Protein AF-A0AAC8TIX0-F1 (afdb_monomer_lite)

Radius of gyration: 41.04 Å; chains: 1; bounding box: 103×53×103 Å

Secondary structure (DSSP, 8-state):
-----------------------------------------------PPPPPP----------TT-------HHHHHHHHHHHHHHHHHHHHH-TT-HHHHHHHHHHHHHHHHHHHHHHHSPPP-----PPPPPPPP---PBPPHHHHHHHHHHHTT-SSHHHHHHHHHHHTTT-BB-HHHHHHHHTT-SSHHHHHHHHHHHGGGBS--GGGGGGGGG--SHHHHHHHHHHHH----

Structure 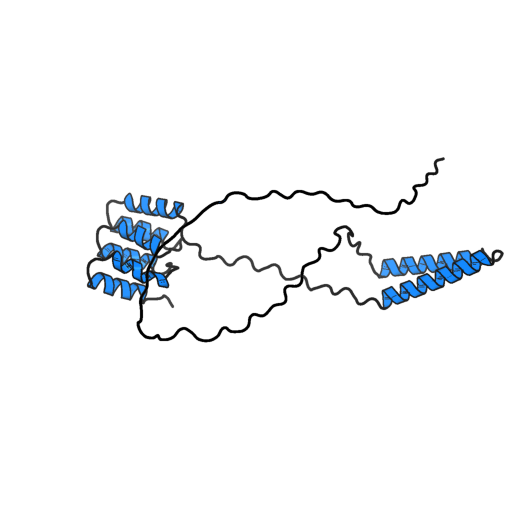(mmCIF, N/CA/C/O backbone):
data_AF-A0AAC8TIX0-F1
#
_entry.id   AF-A0AAC8TIX0-F1
#
loop_
_atom_site.group_PDB
_atom_site.id
_atom_site.type_symbol
_atom_site.label_atom_id
_atom_site.label_alt_id
_atom_site.label_comp_id
_atom_site.label_asym_id
_atom_site.label_entity_id
_atom_site.label_seq_id
_atom_site.pdbx_PDB_ins_code
_atom_site.Cartn_x
_atom_site.Cartn_y
_atom_site.Cartn_z
_atom_site.occupancy
_atom_site.B_iso_or_equiv
_atom_site.auth_seq_id
_atom_site.auth_comp_id
_atom_site.auth_asym_id
_atom_site.auth_atom_id
_atom_site.pdbx_PDB_model_num
ATOM 1 N N . MET A 1 1 ? 40.372 -33.919 -59.721 1.00 43.31 1 MET A N 1
ATOM 2 C CA . MET A 1 1 ? 39.100 -34.562 -60.137 1.00 43.31 1 MET A CA 1
ATOM 3 C C . MET A 1 1 ? 37.931 -33.815 -59.506 1.00 43.31 1 MET A C 1
ATOM 5 O O . MET A 1 1 ? 38.148 -33.214 -58.465 1.00 43.31 1 MET A O 1
ATOM 9 N N . ARG A 1 2 ? 36.726 -33.958 -60.087 1.00 32.78 2 ARG A N 1
ATOM 10 C CA . ARG A 1 2 ? 35.410 -33.444 -59.636 1.00 32.78 2 ARG A CA 1
ATOM 11 C C . ARG A 1 2 ? 35.075 -31.988 -59.994 1.00 32.78 2 ARG A C 1
ATOM 13 O O . ARG A 1 2 ? 35.393 -31.050 -59.277 1.00 32.78 2 ARG A O 1
ATOM 20 N N . ALA A 1 3 ? 34.365 -31.866 -61.117 1.00 41.09 3 ALA A N 1
ATOM 21 C CA . ALA A 1 3 ? 33.383 -30.814 -61.373 1.00 41.09 3 ALA A CA 1
ATOM 22 C C . ALA A 1 3 ? 32.067 -31.093 -60.607 1.00 41.09 3 ALA A C 1
ATOM 24 O O . ALA A 1 3 ? 31.946 -32.169 -60.021 1.00 41.09 3 ALA A O 1
ATOM 25 N N . VAL A 1 4 ? 31.126 -30.135 -60.671 1.00 34.66 4 VAL A N 1
ATOM 26 C CA . VAL A 1 4 ? 29.644 -30.161 -60.479 1.00 34.66 4 VAL A CA 1
ATOM 27 C C . VAL A 1 4 ? 29.278 -28.739 -59.997 1.00 34.66 4 VAL A C 1
ATOM 29 O O . VAL A 1 4 ? 29.729 -28.344 -58.930 1.00 34.66 4 VAL A O 1
ATOM 32 N N . LEU A 1 5 ? 28.710 -27.813 -60.786 1.00 42.03 5 LEU A N 1
ATOM 33 C CA . LEU A 1 5 ? 27.403 -27.769 -61.483 1.00 42.03 5 LEU A CA 1
ATOM 34 C C . LEU A 1 5 ? 26.172 -27.961 -60.580 1.00 42.03 5 LEU A C 1
ATOM 36 O O . LEU A 1 5 ? 25.649 -29.064 -60.495 1.00 42.03 5 LEU A O 1
ATOM 40 N N . ILE A 1 6 ? 25.642 -26.863 -60.028 1.00 33.09 6 ILE A N 1
ATOM 41 C CA . ILE A 1 6 ? 24.217 -26.699 -59.673 1.00 33.09 6 ILE A CA 1
ATOM 42 C C . ILE A 1 6 ? 23.877 -25.234 -60.024 1.00 33.09 6 ILE A C 1
ATOM 44 O O . ILE A 1 6 ? 24.407 -24.326 -59.397 1.00 33.09 6 ILE A O 1
ATOM 48 N N . ALA A 1 7 ? 23.310 -24.921 -61.193 1.00 32.22 7 ALA A N 1
ATOM 49 C CA . ALA A 1 7 ? 21.947 -25.183 -61.679 1.00 32.22 7 ALA A CA 1
ATOM 50 C C . ALA A 1 7 ? 20.905 -24.216 -61.083 1.00 32.22 7 ALA A C 1
ATOM 52 O O . ALA A 1 7 ? 20.640 -24.215 -59.885 1.00 32.22 7 ALA A O 1
ATOM 53 N N . ALA A 1 8 ? 20.313 -23.397 -61.957 1.00 40.91 8 ALA A N 1
ATOM 54 C CA . ALA A 1 8 ? 19.186 -22.528 -61.640 1.00 40.91 8 ALA A CA 1
ATOM 55 C C . ALA A 1 8 ? 17.863 -23.312 -61.680 1.00 40.91 8 ALA A C 1
ATOM 57 O O . ALA A 1 8 ? 17.709 -24.226 -62.490 1.00 40.91 8 ALA A O 1
ATOM 58 N N . ALA A 1 9 ? 16.888 -22.898 -60.872 1.00 35.22 9 ALA A N 1
ATOM 59 C CA . ALA A 1 9 ? 15.490 -23.301 -60.998 1.00 35.22 9 ALA A CA 1
ATOM 60 C C . ALA A 1 9 ? 14.590 -22.106 -60.653 1.00 35.22 9 ALA A C 1
ATOM 62 O O . ALA A 1 9 ? 14.918 -21.314 -59.769 1.00 35.22 9 ALA A O 1
ATOM 63 N N . ALA A 1 10 ? 13.484 -21.955 -61.378 1.00 33.31 10 ALA A N 1
ATOM 64 C CA . ALA A 1 10 ? 12.627 -20.775 -61.337 1.00 33.31 10 ALA A CA 1
ATOM 65 C C . ALA A 1 10 ? 11.143 -21.144 -61.158 1.00 33.31 10 ALA A C 1
ATOM 67 O O . ALA A 1 10 ? 10.756 -22.281 -61.401 1.00 33.31 10 ALA A O 1
ATOM 68 N N . LEU A 1 11 ? 10.340 -20.112 -60.864 1.00 32.94 11 LEU A N 1
ATOM 69 C CA . LEU A 1 11 ? 8.885 -19.996 -61.074 1.00 32.94 11 LEU A CA 1
ATOM 70 C C . LEU A 1 11 ? 7.892 -20.804 -60.194 1.00 32.94 11 LEU A C 1
ATOM 72 O O . LEU A 1 11 ? 7.863 -22.024 -60.192 1.00 32.94 11 LEU A O 1
ATOM 76 N N . LEU A 1 12 ? 6.975 -20.025 -59.590 1.00 43.84 12 LEU A N 1
ATOM 77 C CA . LEU A 1 12 ? 5.505 -20.191 -59.506 1.00 43.84 12 LEU A CA 1
ATOM 78 C C . LEU A 1 12 ? 4.873 -21.534 -59.075 1.00 43.84 12 LEU A C 1
ATOM 80 O O . LEU A 1 12 ? 4.933 -22.510 -59.811 1.00 43.84 12 LEU A O 1
ATOM 84 N N . ALA A 1 13 ? 4.021 -21.481 -58.035 1.00 35.34 13 ALA A N 1
ATOM 85 C CA . ALA A 1 13 ? 2.569 -21.755 -58.143 1.00 35.34 13 ALA A CA 1
ATOM 86 C C . ALA A 1 13 ? 1.818 -21.549 -56.804 1.00 35.34 13 ALA A C 1
ATOM 88 O O . ALA A 1 13 ? 2.374 -21.751 -55.729 1.00 35.34 13 ALA A O 1
ATOM 89 N N . VAL A 1 14 ? 0.525 -21.209 -56.886 1.00 41.91 14 VAL A N 1
ATOM 90 C CA . VAL A 1 14 ? -0.468 -21.245 -55.788 1.00 41.91 14 VAL A CA 1
ATOM 91 C C . VAL A 1 14 ? -1.681 -22.040 -56.288 1.00 41.91 14 VAL A C 1
ATOM 93 O O . VAL A 1 14 ? -2.042 -21.893 -57.457 1.00 41.91 14 VAL A O 1
ATOM 96 N N . PRO A 1 15 ? -2.333 -22.854 -55.440 1.00 45.84 15 PRO A N 1
ATOM 97 C CA . PRO A 1 15 ? -3.801 -22.862 -55.441 1.00 45.84 15 PRO A CA 1
ATOM 98 C C . PRO A 1 15 ? -4.432 -22.927 -54.032 1.00 45.84 15 PRO A C 1
ATOM 100 O O . PRO A 1 15 ? -3.758 -23.139 -53.028 1.00 45.84 15 PRO A O 1
ATOM 103 N N . ALA A 1 16 ? -5.751 -22.715 -53.975 1.00 34.34 16 ALA A N 1
ATOM 104 C CA . ALA A 1 16 ? -6.541 -22.513 -52.756 1.00 34.34 16 ALA A CA 1
ATOM 105 C C . ALA A 1 16 ? -7.510 -23.671 -52.427 1.00 34.34 16 ALA A C 1
ATOM 107 O O . ALA A 1 16 ? -7.888 -24.435 -53.310 1.00 34.34 16 ALA A O 1
ATOM 108 N N . LEU A 1 17 ? -7.982 -23.723 -51.175 1.00 33.50 17 LEU A N 1
ATOM 109 C CA . LEU A 1 17 ? -9.165 -24.453 -50.672 1.00 33.50 17 LEU A CA 1
ATOM 110 C C . LEU A 1 17 ? -9.514 -23.868 -49.278 1.00 33.50 17 LEU A C 1
ATOM 112 O O . LEU A 1 17 ? -8.585 -23.507 -48.565 1.00 33.50 17 LEU A O 1
ATOM 116 N N . ALA A 1 18 ? -10.725 -23.817 -48.711 1.00 33.16 18 ALA A N 1
ATOM 117 C CA . ALA A 1 18 ? -12.153 -23.803 -49.087 1.00 33.16 18 ALA A CA 1
ATOM 118 C C . ALA A 1 18 ? -12.949 -24.230 -47.811 1.00 33.16 18 ALA A C 1
ATOM 120 O O . ALA A 1 18 ? -12.363 -24.847 -46.928 1.00 33.16 18 ALA A O 1
ATOM 121 N N . GLN A 1 19 ? -14.274 -23.992 -47.757 1.00 36.28 19 GLN A N 1
ATOM 122 C CA . GLN A 1 19 ? -15.214 -24.228 -46.618 1.00 36.28 19 GLN A CA 1
ATOM 123 C C . GLN A 1 19 ? -15.175 -23.137 -45.521 1.00 36.28 19 GLN A C 1
ATOM 125 O O . GLN A 1 19 ? -14.135 -22.913 -44.921 1.00 36.28 19 GLN A O 1
ATOM 130 N N . ASN A 1 20 ? -16.216 -22.349 -45.203 1.00 34.50 20 ASN A N 1
ATOM 131 C CA . ASN A 1 20 ? -17.685 -22.395 -45.383 1.00 34.50 20 ASN A CA 1
ATOM 132 C C . ASN A 1 20 ? -18.426 -23.484 -44.581 1.00 34.50 20 ASN A C 1
ATOM 134 O O . ASN A 1 20 ? -18.483 -24.632 -45.010 1.00 34.50 20 ASN A O 1
ATOM 138 N N . ASN A 1 21 ? -19.094 -23.084 -43.491 1.00 35.53 21 ASN A N 1
ATOM 139 C CA . ASN A 1 21 ? -20.198 -23.830 -42.880 1.00 35.53 21 ASN A CA 1
ATOM 140 C C . ASN A 1 21 ? -21.338 -22.860 -42.496 1.00 35.53 21 ASN A C 1
ATOM 142 O O . ASN A 1 21 ? -21.086 -21.691 -42.200 1.00 35.53 21 ASN A O 1
ATOM 146 N N . LYS A 1 22 ? -22.593 -23.319 -42.569 1.00 34.12 22 LYS A N 1
ATOM 147 C CA . LYS A 1 22 ? -23.795 -22.480 -42.724 1.00 34.12 22 LYS A CA 1
ATOM 148 C C . LYS A 1 22 ? -24.826 -22.738 -41.615 1.00 34.12 22 LYS A C 1
ATOM 150 O O . LYS A 1 22 ? -25.031 -23.872 -41.201 1.00 34.12 22 LYS A O 1
ATOM 155 N N . VAL A 1 23 ? -25.502 -21.677 -41.173 1.00 35.94 23 VAL A N 1
ATOM 156 C CA . VAL A 1 23 ? -26.502 -21.680 -40.085 1.00 35.94 23 VAL A CA 1
ATOM 157 C C . VAL A 1 23 ? -27.904 -22.111 -40.565 1.00 35.94 23 VAL A C 1
ATOM 159 O O . VAL A 1 23 ? -28.305 -21.794 -41.685 1.00 35.94 23 VAL A O 1
ATOM 162 N N . LYS A 1 24 ? -28.668 -22.772 -39.681 1.00 32.31 24 LYS A N 1
ATOM 163 C CA . LYS A 1 24 ? -30.140 -22.976 -39.679 1.00 32.31 24 LYS A CA 1
ATOM 164 C C . LYS A 1 24 ? -30.548 -23.195 -38.187 1.00 32.31 24 LYS A C 1
ATOM 166 O O . LYS A 1 24 ? -29.714 -23.805 -37.517 1.00 32.31 24 LYS A O 1
ATOM 171 N N . PRO A 1 25 ? -31.698 -22.722 -37.619 1.00 42.53 25 PRO A N 1
ATOM 172 C CA . PRO A 1 25 ? -33.055 -22.751 -38.204 1.00 42.53 25 PRO A CA 1
ATOM 173 C C . PRO A 1 25 ? -34.036 -21.562 -37.965 1.00 42.53 25 PRO A C 1
ATOM 175 O O . PRO A 1 25 ? -33.859 -20.768 -37.049 1.00 42.53 25 PRO A O 1
ATOM 178 N N . PRO A 1 26 ? -35.120 -21.497 -38.770 1.00 55.28 26 PRO A N 1
ATOM 179 C CA . PRO A 1 26 ? -36.440 -20.906 -38.456 1.00 55.28 26 PRO A CA 1
ATOM 180 C C . PRO A 1 26 ? -37.550 -22.007 -38.468 1.00 55.28 26 PRO A C 1
ATOM 182 O O . PRO A 1 26 ? -37.175 -23.171 -38.677 1.00 55.28 26 PRO A O 1
ATOM 185 N N . PRO A 1 27 ? -38.879 -21.732 -38.350 1.00 58.72 27 PRO A N 1
ATOM 186 C CA . PRO A 1 27 ? -39.634 -20.463 -38.196 1.00 58.72 27 PRO A CA 1
ATOM 187 C C . PRO A 1 27 ? -40.511 -20.462 -36.893 1.00 58.72 27 PRO A C 1
ATOM 189 O O . PRO A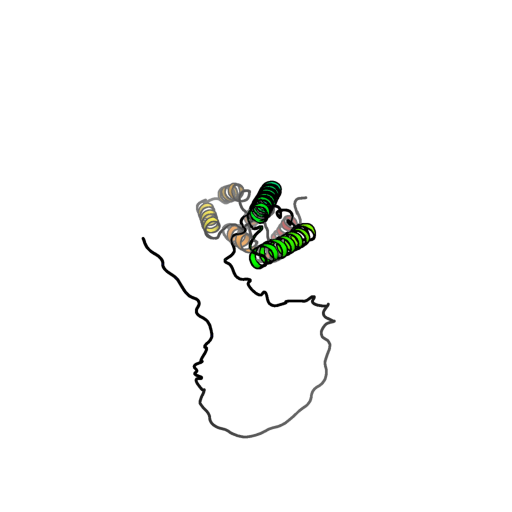 1 27 ? -40.118 -21.146 -35.955 1.00 58.72 27 PRO A O 1
ATOM 192 N N . GLU A 1 28 ? -41.635 -19.748 -36.657 1.00 32.81 28 GLU A N 1
ATO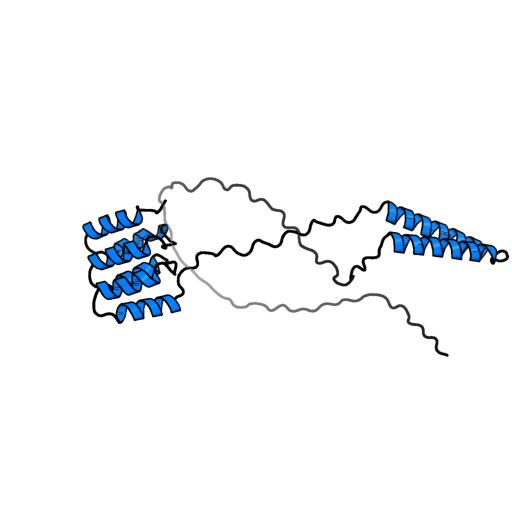M 193 C CA . GLU A 1 28 ? -42.504 -18.847 -37.461 1.00 32.81 28 GLU A CA 1
ATOM 194 C C . GLU A 1 28 ? -43.153 -17.704 -36.614 1.00 32.81 28 GLU A C 1
ATOM 196 O O . GLU A 1 28 ? -42.436 -17.053 -35.858 1.00 32.81 28 GLU A O 1
ATOM 201 N N . ALA A 1 29 ? -44.456 -17.384 -36.774 1.00 36.31 29 ALA A N 1
ATOM 202 C CA . ALA A 1 29 ? -45.108 -16.150 -36.275 1.00 36.31 29 ALA A CA 1
ATOM 203 C C . ALA A 1 29 ? -46.638 -16.326 -35.949 1.00 36.31 29 ALA A C 1
ATOM 205 O O . ALA A 1 29 ? -47.037 -17.449 -35.652 1.00 36.31 29 ALA A O 1
ATOM 206 N N . PRO A 1 30 ? -47.529 -15.302 -36.059 1.00 52.38 30 PRO A N 1
ATOM 207 C CA . PRO A 1 30 ? -47.926 -14.241 -35.090 1.00 52.38 30 PRO A CA 1
ATOM 208 C C . PRO A 1 30 ? -49.469 -14.312 -34.785 1.00 52.38 30 PRO A C 1
ATOM 210 O O . PRO A 1 30 ? -49.968 -15.435 -34.797 1.00 52.38 30 PRO A O 1
ATOM 213 N N . PRO A 1 31 ? -50.313 -13.243 -34.617 1.00 52.00 31 PRO A N 1
ATOM 214 C CA . PRO A 1 31 ? -50.173 -11.817 -34.202 1.00 52.00 31 PRO A CA 1
ATOM 215 C C . PRO A 1 31 ? -51.197 -11.335 -33.112 1.00 52.00 31 PRO A C 1
ATOM 217 O O . PRO A 1 31 ? -52.107 -12.084 -32.778 1.00 52.00 31 PRO A O 1
ATOM 220 N N . ALA A 1 32 ? -51.122 -10.065 -32.638 1.00 32.28 32 ALA A N 1
ATOM 221 C CA . ALA A 1 32 ? -52.258 -9.107 -32.420 1.00 32.28 32 ALA A CA 1
ATOM 222 C C . ALA A 1 32 ? -51.933 -7.892 -31.493 1.00 32.28 32 ALA A C 1
ATOM 224 O O . ALA A 1 32 ? -51.236 -8.085 -30.510 1.00 32.28 32 ALA A O 1
ATOM 225 N N . ALA A 1 33 ? -52.521 -6.707 -31.798 1.00 33.06 33 ALA A N 1
ATOM 226 C CA . ALA A 1 33 ? -53.030 -5.604 -30.917 1.00 33.06 33 ALA A CA 1
ATOM 227 C C . ALA A 1 33 ? -52.195 -5.063 -29.708 1.00 33.06 33 ALA A C 1
ATOM 229 O O . ALA A 1 33 ? -51.529 -5.821 -29.028 1.00 33.06 33 ALA A O 1
ATOM 230 N N . GLN A 1 34 ? -52.222 -3.792 -29.257 1.00 32.41 34 GLN A N 1
ATOM 231 C CA . GLN A 1 34 ? -52.876 -2.496 -29.583 1.00 32.41 34 GLN A CA 1
ATOM 232 C C . GLN A 1 34 ? -52.057 -1.389 -28.835 1.00 32.41 34 GLN A C 1
ATOM 234 O O . GLN A 1 34 ? -51.592 -1.647 -27.734 1.00 32.41 34 GLN A O 1
ATOM 239 N N . ALA A 1 35 ? -51.654 -0.267 -29.453 1.00 34.25 35 ALA A N 1
ATOM 240 C CA . ALA A 1 35 ? -52.272 1.082 -29.415 1.00 34.25 35 ALA A CA 1
ATOM 241 C C . ALA A 1 35 ? -51.974 1.998 -28.181 1.00 34.25 35 ALA A C 1
ATOM 243 O O . ALA A 1 35 ? -52.054 1.550 -27.047 1.00 34.25 35 ALA A O 1
ATOM 244 N N . GLN A 1 36 ? -51.787 3.312 -28.452 1.00 35.25 36 GLN A N 1
ATOM 245 C CA . GLN A 1 36 ? -51.727 4.482 -27.523 1.00 35.25 36 GLN A CA 1
ATOM 246 C C . GLN A 1 36 ? -50.453 4.644 -26.644 1.00 35.25 36 GLN A C 1
ATOM 248 O O . GLN A 1 36 ? -49.795 3.658 -26.343 1.00 35.25 36 GLN A O 1
ATOM 253 N N . ALA A 1 37 ? -50.056 5.825 -26.133 1.00 35.88 37 ALA A N 1
ATOM 254 C CA . ALA A 1 37 ? -50.046 7.216 -26.637 1.00 35.88 37 ALA A CA 1
ATOM 255 C C . ALA A 1 37 ? -49.157 8.094 -25.697 1.00 35.88 37 ALA A C 1
ATOM 257 O O . ALA A 1 37 ? -49.072 7.803 -24.513 1.00 35.88 37 ALA A O 1
ATOM 258 N N . GLU A 1 38 ? -48.537 9.161 -26.226 1.00 30.39 38 GLU A N 1
ATOM 259 C CA . GLU A 1 38 ? -48.278 10.469 -25.562 1.00 30.39 38 GLU A CA 1
ATOM 260 C C . GLU A 1 38 ? -47.614 10.563 -24.150 1.00 30.39 38 GLU A C 1
ATOM 262 O O . GLU A 1 38 ? -48.260 10.279 -23.151 1.00 30.39 38 GLU A O 1
ATOM 267 N N . SER A 1 39 ? -46.384 11.124 -24.035 1.00 37.19 39 SER A N 1
ATOM 268 C CA . SER A 1 39 ? -46.061 12.228 -23.078 1.00 37.19 39 SER A CA 1
ATOM 269 C C . SER A 1 39 ? -44.612 12.802 -23.150 1.00 37.19 39 SER A C 1
ATOM 271 O O . SER A 1 39 ? -43.619 12.108 -22.964 1.00 37.19 39 SER A O 1
ATOM 273 N N . LEU A 1 40 ? -44.545 14.115 -23.402 1.00 40.03 40 LEU A N 1
ATOM 274 C CA . LEU A 1 40 ? -43.558 15.184 -23.107 1.00 40.03 40 LEU A CA 1
ATOM 275 C C . LEU A 1 40 ? -42.088 14.959 -22.596 1.00 40.03 40 LEU A C 1
ATOM 277 O O . LEU A 1 40 ? -41.853 14.765 -21.411 1.00 40.03 40 LEU A O 1
ATOM 281 N N . ARG A 1 41 ? -41.140 15.399 -23.458 1.00 40.84 41 ARG A N 1
ATOM 282 C CA . ARG A 1 41 ? -39.997 16.362 -23.252 1.00 40.84 41 ARG A CA 1
ATOM 283 C C . ARG A 1 41 ? -38.691 15.997 -22.456 1.00 40.84 41 ARG A C 1
ATOM 285 O O . ARG A 1 41 ? -38.710 15.121 -21.604 1.00 40.84 41 ARG A O 1
ATOM 292 N N . PRO A 1 42 ? -37.534 16.663 -22.761 1.00 52.66 42 PRO A N 1
ATOM 293 C CA . PRO A 1 42 ? -36.162 16.287 -22.326 1.00 52.66 42 PRO A CA 1
ATOM 294 C C . PRO A 1 42 ? -35.590 17.153 -21.169 1.00 52.66 42 PRO A C 1
ATOM 296 O O . PRO A 1 42 ? -36.273 18.086 -20.739 1.00 52.66 42 PRO A O 1
ATOM 299 N N . PRO A 1 43 ? -34.338 16.914 -20.690 1.00 53.47 43 PRO A N 1
ATOM 300 C CA . PRO A 1 43 ? -33.227 17.852 -21.001 1.00 53.47 43 PRO A CA 1
ATOM 301 C C . PRO A 1 43 ? -31.835 17.121 -21.168 1.00 53.47 43 PRO A C 1
ATOM 303 O O . PRO A 1 43 ? -31.865 15.994 -21.659 1.00 53.47 43 PRO A O 1
ATOM 306 N N . PRO A 1 44 ? -30.609 17.688 -20.960 1.00 45.72 44 PRO A N 1
ATOM 307 C CA . PRO A 1 44 ? -29.559 17.614 -21.995 1.00 45.72 44 PRO A CA 1
ATOM 308 C C . PRO A 1 44 ? -28.278 16.829 -21.618 1.00 45.72 44 PRO A C 1
ATOM 310 O O . PRO A 1 44 ? -27.829 16.842 -20.474 1.00 45.72 44 PRO A O 1
ATOM 313 N N . GLY A 1 45 ? -27.618 16.223 -22.614 1.00 34.38 45 GLY A N 1
ATOM 314 C CA . GLY A 1 45 ? -26.367 15.472 -22.438 1.00 34.38 45 GLY A CA 1
ATOM 315 C C . GLY A 1 45 ? -25.175 16.012 -23.242 1.00 34.38 45 GLY A C 1
ATOM 316 O O . GLY A 1 45 ? -25.146 15.861 -24.456 1.00 34.38 45 GLY A O 1
ATOM 317 N N . THR A 1 46 ? -24.181 16.528 -22.508 1.00 52.00 46 THR A N 1
ATOM 318 C CA . THR A 1 46 ? -22.720 16.442 -22.763 1.00 52.00 46 THR A CA 1
ATOM 319 C C . THR A 1 46 ? -22.086 17.195 -23.967 1.00 52.00 46 THR A C 1
ATOM 321 O O . THR A 1 46 ? -22.537 17.060 -25.102 1.00 52.00 46 THR A O 1
ATOM 324 N N . PRO A 1 47 ? -20.981 17.955 -23.759 1.00 38.72 47 PRO A N 1
ATOM 325 C CA . PRO A 1 47 ? -20.227 18.638 -24.822 1.00 38.72 47 PRO A CA 1
ATOM 326 C C . PRO A 1 47 ? -19.181 17.757 -25.549 1.00 38.72 47 PRO A C 1
ATOM 328 O O . PRO A 1 47 ? -18.938 16.606 -25.200 1.00 38.72 47 PRO A O 1
ATOM 331 N N . ALA A 1 48 ? -18.574 18.353 -26.581 1.00 40.94 48 ALA A N 1
ATOM 332 C CA . ALA A 1 48 ? -17.742 17.763 -27.637 1.00 40.94 48 ALA A CA 1
ATOM 333 C C . ALA A 1 48 ? -16.525 16.886 -27.233 1.00 40.94 48 ALA A C 1
ATOM 335 O O . ALA A 1 48 ? -15.861 17.165 -26.233 1.00 40.94 48 ALA A O 1
ATOM 336 N N . PRO A 1 49 ? -16.134 15.913 -28.088 1.00 40.09 49 PRO A N 1
ATOM 337 C CA . PRO A 1 49 ? -14.844 15.227 -28.013 1.00 40.09 49 PRO A CA 1
ATOM 338 C C . PRO A 1 49 ? -13.705 16.014 -28.697 1.00 40.09 49 PRO A C 1
ATOM 340 O O . PRO A 1 49 ? -13.882 16.606 -29.762 1.00 40.09 49 PRO A O 1
ATOM 343 N N . ALA A 1 50 ? -12.511 15.962 -28.102 1.00 43.50 50 ALA A N 1
ATOM 344 C CA . ALA A 1 50 ? -11.260 16.486 -28.663 1.00 43.50 50 ALA A CA 1
ATOM 345 C C . ALA A 1 50 ? -10.620 15.492 -29.673 1.00 43.50 50 ALA A C 1
ATOM 347 O O . ALA A 1 50 ? -10.949 14.303 -29.645 1.00 43.50 50 ALA A O 1
ATOM 348 N N . PRO A 1 51 ? -9.727 15.936 -30.584 1.00 42.47 51 PRO A N 1
ATOM 349 C CA . PRO A 1 51 ? -9.324 15.136 -31.743 1.00 42.47 51 PRO A CA 1
ATOM 350 C C . PRO A 1 51 ? -8.314 14.028 -31.410 1.00 42.47 51 PRO A C 1
ATOM 352 O O . PRO A 1 51 ? -7.262 14.278 -30.823 1.00 42.47 51 PRO A O 1
ATOM 355 N N . ALA A 1 52 ? -8.597 12.810 -31.876 1.00 42.50 52 ALA A N 1
ATOM 356 C CA . ALA A 1 52 ? -7.657 11.694 -31.836 1.00 42.50 52 ALA A CA 1
ATOM 357 C C . ALA A 1 52 ? -6.629 11.805 -32.974 1.00 42.50 52 ALA A C 1
ATOM 359 O O . ALA A 1 52 ? -6.985 11.812 -34.154 1.00 42.50 52 ALA A O 1
ATOM 360 N N . SER A 1 53 ? -5.345 11.849 -32.622 1.00 43.41 53 SER A N 1
ATOM 361 C CA . SER A 1 53 ? -4.243 11.713 -33.570 1.00 43.41 53 SER A CA 1
ATOM 362 C C . SER A 1 53 ? -4.053 10.247 -33.967 1.00 43.41 53 SER A C 1
ATOM 364 O O . SER A 1 53 ? -3.912 9.363 -33.127 1.00 43.41 53 SER A O 1
ATOM 366 N N . ASN A 1 54 ? -4.016 9.992 -35.273 1.00 45.03 54 ASN A N 1
ATOM 367 C CA . ASN A 1 54 ? -3.653 8.703 -35.856 1.00 45.03 54 ASN A CA 1
ATOM 368 C C . ASN A 1 54 ? -2.691 8.996 -37.020 1.00 45.03 54 ASN A C 1
ATOM 370 O O . ASN A 1 54 ? -2.902 9.970 -37.747 1.00 45.03 54 ASN A O 1
ATOM 374 N N . PRO A 1 55 ? -1.624 8.204 -37.191 1.00 48.25 55 PRO A N 1
ATOM 375 C CA . PRO A 1 55 ? -1.698 7.252 -38.294 1.00 48.25 55 PRO A CA 1
ATOM 376 C C . PRO A 1 55 ? -1.082 5.892 -37.943 1.00 48.25 55 PRO A C 1
ATOM 378 O O . PRO A 1 55 ? 0.135 5.721 -37.900 1.00 48.25 55 PRO A O 1
ATOM 381 N N . THR A 1 56 ? -1.940 4.884 -37.791 1.00 43.28 56 THR A N 1
ATOM 382 C CA . THR A 1 56 ? -1.517 3.480 -37.801 1.00 43.28 56 THR A CA 1
ATOM 383 C C . THR A 1 56 ? -1.352 3.017 -39.253 1.00 43.28 56 THR A C 1
ATOM 385 O O . THR A 1 56 ? -2.329 2.669 -39.912 1.00 43.28 56 THR A O 1
ATOM 388 N N . GLY A 1 57 ? -0.119 3.026 -39.766 1.00 44.81 57 GLY A N 1
ATOM 389 C CA . GLY A 1 57 ? 0.240 2.289 -40.983 1.00 44.81 57 GLY A CA 1
ATOM 390 C C . GLY A 1 57 ? 0.564 0.822 -40.652 1.00 44.81 57 GLY A C 1
ATOM 391 O O . GLY A 1 57 ? 1.110 0.565 -39.577 1.00 44.81 57 GLY A O 1
ATOM 392 N N . PRO A 1 58 ? 0.254 -0.154 -41.525 1.00 49.84 58 PRO A N 1
ATOM 393 C CA . PRO A 1 58 ? 0.591 -1.552 -41.272 1.00 49.84 58 PRO A CA 1
ATOM 394 C C . PRO A 1 58 ? 2.112 -1.767 -41.297 1.00 49.84 58 PRO A C 1
ATOM 396 O O . PRO A 1 58 ? 2.785 -1.456 -42.280 1.00 49.84 58 PRO A O 1
ATOM 399 N N . PHE A 1 59 ? 2.650 -2.336 -40.217 1.00 54.03 59 PHE A N 1
ATOM 400 C CA . PHE A 1 59 ? 4.047 -2.760 -40.135 1.00 54.03 59 PHE A CA 1
ATOM 401 C C . PHE A 1 59 ? 4.287 -3.953 -41.071 1.00 54.03 59 PHE A C 1
ATOM 403 O O . PHE A 1 59 ? 3.729 -5.031 -40.866 1.00 54.03 59 PHE A O 1
ATOM 410 N N . VAL A 1 60 ? 5.131 -3.766 -42.088 1.00 55.72 60 VAL A N 1
ATOM 411 C CA . VAL A 1 60 ? 5.580 -4.845 -42.976 1.00 55.72 60 VAL A CA 1
ATOM 412 C C . VAL A 1 60 ? 6.876 -5.432 -42.404 1.00 55.72 60 VAL A C 1
ATOM 414 O O . VAL A 1 60 ? 7.883 -4.720 -42.373 1.00 55.72 60 VAL A O 1
ATOM 417 N N . PRO A 1 61 ? 6.903 -6.701 -41.954 1.00 52.25 61 PRO A N 1
ATOM 418 C CA . PRO A 1 61 ? 8.141 -7.326 -41.506 1.00 52.25 61 PRO A CA 1
ATOM 419 C C . PRO A 1 61 ? 9.073 -7.551 -42.704 1.00 52.25 61 PRO A C 1
ATOM 421 O O . PRO A 1 61 ? 8.753 -8.298 -43.628 1.00 52.25 61 PRO A O 1
ATOM 424 N N . GLY A 1 62 ? 10.236 -6.896 -42.688 1.00 52.25 62 GLY A N 1
ATOM 425 C CA . GLY A 1 62 ? 11.295 -7.134 -43.669 1.00 52.25 62 GLY A CA 1
ATOM 426 C C . GLY A 1 62 ? 11.908 -8.539 -43.536 1.00 52.25 62 GLY A C 1
ATOM 427 O O . GLY A 1 62 ? 11.820 -9.149 -42.467 1.00 52.25 62 GLY A O 1
ATOM 428 N N . PRO A 1 63 ? 12.546 -9.068 -44.596 1.00 50.53 63 PRO A N 1
ATOM 429 C CA . PRO A 1 63 ? 13.123 -10.408 -44.581 1.00 50.53 63 PRO A CA 1
ATOM 430 C C . PRO A 1 63 ? 14.287 -10.510 -43.584 1.00 50.53 63 PRO A C 1
ATOM 432 O O . PRO A 1 63 ? 15.375 -9.974 -43.800 1.00 50.53 63 PRO A O 1
ATOM 435 N N . VAL A 1 64 ? 14.065 -11.249 -42.497 1.00 55.25 64 VAL A N 1
ATOM 436 C CA . VAL A 1 64 ? 15.117 -11.661 -41.561 1.00 55.25 64 VAL A CA 1
ATOM 437 C C . VAL A 1 64 ? 16.022 -12.698 -42.234 1.00 55.25 64 VAL A C 1
ATOM 439 O O . VAL A 1 64 ? 15.576 -13.792 -42.567 1.00 55.25 64 VAL A O 1
ATOM 442 N N . GLY A 1 65 ? 17.296 -12.361 -42.462 1.00 55.66 65 GLY A N 1
ATOM 443 C CA . GLY A 1 65 ? 18.241 -13.297 -43.091 1.00 55.66 65 GLY A CA 1
ATOM 444 C C . GLY A 1 65 ? 19.597 -12.731 -43.523 1.00 55.66 65 GLY A C 1
ATOM 445 O O . GLY A 1 65 ? 20.543 -13.497 -43.673 1.00 55.66 65 GLY A O 1
ATOM 446 N N . ALA A 1 66 ? 19.740 -11.413 -43.683 1.00 53.94 66 ALA A N 1
ATOM 447 C CA . ALA A 1 66 ? 21.036 -10.790 -43.954 1.00 53.94 66 ALA A CA 1
ATOM 448 C C . ALA A 1 66 ? 21.734 -10.385 -42.645 1.00 53.94 66 ALA A C 1
ATOM 450 O O . ALA A 1 66 ? 21.442 -9.333 -42.082 1.00 53.94 66 ALA A O 1
ATOM 451 N N . THR A 1 67 ? 22.677 -11.201 -42.165 1.00 51.09 67 THR A N 1
ATOM 452 C CA . THR A 1 67 ? 23.623 -10.782 -41.117 1.00 51.09 67 THR A CA 1
ATOM 453 C C . THR A 1 67 ? 24.547 -9.695 -41.685 1.00 51.09 67 THR A C 1
ATOM 455 O O . THR A 1 67 ? 25.307 -9.998 -42.611 1.00 51.09 67 THR A O 1
ATOM 458 N N . PRO A 1 68 ? 24.524 -8.446 -41.181 1.00 60.38 68 PRO A N 1
ATOM 459 C CA . PRO A 1 68 ? 25.375 -7.390 -41.712 1.00 60.38 68 PRO A CA 1
ATOM 460 C C . PRO A 1 68 ? 26.831 -7.639 -41.302 1.00 60.38 68 PRO A C 1
ATOM 462 O O . PRO A 1 68 ? 27.211 -7.447 -40.148 1.00 60.38 68 PRO A O 1
ATOM 465 N N . VAL A 1 69 ? 27.661 -8.062 -42.256 1.00 62.97 69 VAL A N 1
ATOM 466 C CA . VAL A 1 69 ? 29.112 -8.153 -42.055 1.00 62.97 69 VAL A CA 1
ATOM 467 C C . VAL A 1 69 ? 29.690 -6.745 -42.158 1.00 62.97 69 VAL A C 1
ATOM 469 O O . VAL A 1 69 ? 29.815 -6.192 -43.249 1.00 62.97 69 VAL A O 1
ATOM 472 N N . VAL A 1 70 ? 30.024 -6.150 -41.013 1.00 69.56 70 VAL A N 1
ATOM 473 C CA . VAL A 1 70 ? 30.688 -4.843 -40.964 1.00 69.56 70 VAL A CA 1
ATOM 474 C C . VAL A 1 70 ? 32.141 -5.013 -41.403 1.00 69.56 70 VAL A C 1
ATOM 476 O O . VAL A 1 70 ? 32.949 -5.597 -40.684 1.00 69.56 70 VAL A O 1
ATOM 479 N N . VAL A 1 71 ? 32.467 -4.510 -42.593 1.00 71.31 71 VAL A N 1
ATOM 480 C CA . VAL A 1 71 ? 33.835 -4.487 -43.124 1.00 71.31 71 VAL A CA 1
ATOM 481 C C . VAL A 1 71 ? 34.410 -3.087 -42.960 1.00 71.31 71 VAL A C 1
ATOM 483 O O . VAL A 1 71 ? 33.784 -2.098 -43.339 1.00 71.31 71 VAL A O 1
ATOM 486 N N . ASP A 1 72 ? 35.618 -3.014 -42.408 1.00 77.94 72 ASP A N 1
ATOM 487 C CA . ASP A 1 72 ? 36.376 -1.775 -42.273 1.00 77.94 72 ASP A CA 1
ATOM 488 C C . ASP A 1 72 ? 36.600 -1.089 -43.638 1.00 77.94 72 ASP A C 1
ATOM 490 O O . ASP A 1 72 ? 37.024 -1.719 -44.615 1.00 77.94 72 ASP A O 1
ATOM 494 N N . ARG A 1 73 ? 36.323 0.219 -43.699 1.00 79.88 73 ARG A N 1
ATOM 495 C CA . ARG A 1 73 ? 36.327 1.002 -44.945 1.00 79.88 73 ARG A CA 1
ATOM 496 C C . ARG A 1 73 ? 37.711 1.032 -45.585 1.00 79.88 73 ARG A C 1
ATOM 498 O O . ARG A 1 73 ? 37.822 0.852 -46.797 1.00 79.88 73 ARG A O 1
ATOM 505 N N . ASP A 1 74 ? 38.761 1.212 -44.791 1.00 75.88 74 ASP A N 1
ATOM 506 C CA . ASP A 1 74 ? 40.139 1.277 -45.283 1.00 75.88 74 ASP A CA 1
ATOM 507 C C . ASP A 1 74 ? 40.647 -0.094 -45.748 1.00 75.88 74 ASP A C 1
ATOM 509 O O . ASP A 1 74 ? 41.463 -0.203 -46.666 1.00 75.88 74 ASP A O 1
ATOM 513 N N . THR A 1 75 ? 40.139 -1.175 -45.162 1.00 68.38 75 THR A N 1
ATOM 514 C CA . THR A 1 75 ? 40.382 -2.550 -45.609 1.00 68.38 75 THR A CA 1
ATOM 515 C C . THR A 1 75 ? 39.694 -2.839 -46.946 1.00 68.38 75 THR A C 1
ATOM 517 O O . THR A 1 75 ? 40.352 -3.337 -47.863 1.00 68.38 75 THR A O 1
ATOM 520 N N . LEU A 1 76 ? 38.425 -2.449 -47.113 1.00 81.69 76 LEU A N 1
ATOM 521 C CA . LEU A 1 76 ? 37.707 -2.587 -48.386 1.00 81.69 76 LEU A CA 1
ATOM 522 C C . LEU A 1 76 ? 38.347 -1.737 -49.501 1.00 81.69 76 LEU A C 1
ATOM 524 O O . LEU A 1 76 ? 38.554 -2.226 -50.611 1.00 81.69 76 LEU A O 1
ATOM 528 N N . MET A 1 77 ? 38.738 -0.493 -49.204 1.00 78.00 77 MET A N 1
ATOM 529 C CA . MET A 1 77 ? 39.416 0.389 -50.164 1.00 78.00 77 MET A CA 1
ATOM 530 C C . MET A 1 77 ? 40.783 -0.160 -50.602 1.00 78.00 77 MET A C 1
ATOM 532 O O . MET A 1 77 ? 41.110 -0.111 -51.789 1.00 78.00 77 MET A O 1
ATOM 536 N N . ARG A 1 78 ? 41.565 -0.748 -49.682 1.00 75.06 78 ARG A N 1
ATOM 537 C CA . ARG A 1 78 ? 42.834 -1.422 -50.021 1.00 75.06 78 ARG A CA 1
ATOM 538 C C . ARG A 1 78 ? 42.622 -2.655 -50.900 1.00 75.06 78 ARG A C 1
ATOM 540 O O . A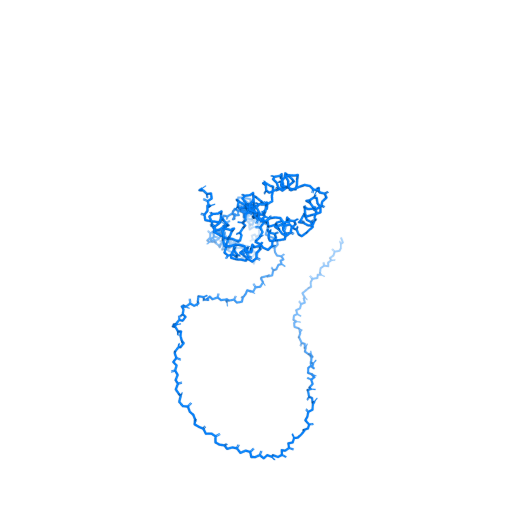RG A 1 78 ? 43.376 -2.849 -51.852 1.00 75.06 78 ARG A O 1
ATOM 547 N N . GLN A 1 79 ? 41.587 -3.456 -50.638 1.00 71.94 79 GLN A N 1
ATOM 548 C CA . GLN A 1 79 ? 41.224 -4.581 -51.508 1.00 71.94 79 GLN A CA 1
ATOM 549 C C . GLN A 1 79 ? 40.827 -4.102 -52.912 1.00 71.94 79 GLN A C 1
ATOM 551 O O . GLN A 1 79 ? 41.320 -4.642 -53.902 1.00 71.94 79 GLN A O 1
ATOM 556 N N . LEU A 1 80 ? 40.012 -3.047 -53.013 1.00 84.75 80 LEU A N 1
ATOM 557 C CA . LEU A 1 80 ? 39.590 -2.466 -54.290 1.00 84.75 80 LEU A CA 1
ATOM 558 C C . LEU A 1 80 ? 40.776 -1.907 -55.100 1.00 84.75 80 LEU A C 1
ATOM 560 O O . LEU A 1 80 ? 40.833 -2.081 -56.320 1.00 84.75 80 LEU A O 1
ATOM 564 N N . ALA A 1 81 ? 41.751 -1.278 -54.436 1.00 78.56 81 ALA A N 1
ATOM 565 C CA . ALA A 1 81 ? 42.987 -0.817 -55.069 1.00 78.56 81 ALA A CA 1
ATOM 566 C C . ALA A 1 81 ? 43.834 -1.990 -55.597 1.00 78.56 81 ALA A C 1
ATOM 568 O O . ALA A 1 81 ? 44.205 -1.998 -56.771 1.00 78.56 81 ALA A O 1
ATOM 569 N N . ALA A 1 82 ? 44.058 -3.022 -54.776 1.00 73.50 82 ALA A N 1
ATOM 570 C CA . ALA A 1 82 ? 44.825 -4.208 -55.163 1.00 73.50 82 ALA A CA 1
ATOM 571 C C . ALA A 1 82 ? 44.171 -5.004 -56.312 1.00 73.50 82 ALA A C 1
ATOM 573 O O . ALA A 1 82 ? 44.870 -5.591 -57.138 1.00 73.50 82 ALA A O 1
ATOM 574 N N . ILE A 1 83 ? 42.836 -5.021 -56.395 1.00 81.56 83 ILE A N 1
ATOM 575 C CA . ILE A 1 83 ? 42.098 -5.623 -57.518 1.00 81.56 83 ILE A CA 1
ATOM 576 C C . ILE A 1 83 ? 42.297 -4.797 -58.798 1.00 81.56 83 ILE A C 1
ATOM 578 O O . ILE A 1 83 ? 42.639 -5.364 -59.835 1.00 81.56 83 ILE A O 1
ATOM 582 N N . ASN A 1 84 ? 42.164 -3.468 -58.729 1.00 82.38 84 ASN A N 1
ATOM 583 C CA . ASN A 1 84 ? 42.407 -2.579 -59.872 1.00 82.38 84 ASN A CA 1
ATOM 584 C C . ASN A 1 84 ? 43.846 -2.666 -60.407 1.00 82.38 84 ASN A C 1
ATOM 586 O O . ASN A 1 84 ? 44.057 -2.600 -61.619 1.00 82.38 84 ASN A O 1
ATOM 590 N N . GLU A 1 85 ? 44.831 -2.836 -59.524 1.00 78.62 85 GLU A N 1
ATOM 591 C CA . GLU A 1 85 ? 46.228 -3.031 -59.914 1.00 78.62 85 GLU A CA 1
ATOM 592 C C . GLU A 1 85 ? 46.433 -4.375 -60.628 1.00 78.62 85 GLU A C 1
ATOM 594 O O . GLU A 1 85 ? 46.998 -4.414 -61.720 1.00 78.62 85 GLU A O 1
ATOM 599 N N . LYS A 1 86 ? 45.895 -5.474 -60.082 1.00 73.19 86 LYS A N 1
ATOM 600 C CA . LYS A 1 86 ? 45.961 -6.803 -60.717 1.00 73.19 86 LYS A CA 1
ATOM 601 C C . LYS A 1 86 ? 45.262 -6.836 -62.080 1.00 73.19 86 LYS A C 1
ATOM 603 O O . LYS A 1 86 ? 45.774 -7.461 -63.006 1.00 73.19 86 LYS A O 1
ATOM 608 N N . LEU A 1 87 ? 44.149 -6.115 -62.237 1.00 71.06 87 LEU A N 1
ATOM 609 C CA . LEU A 1 87 ? 43.488 -5.921 -63.533 1.00 71.06 87 LEU A CA 1
ATOM 610 C C . LEU A 1 87 ? 44.376 -5.139 -64.520 1.00 71.06 87 LEU A C 1
ATOM 612 O O . LEU A 1 87 ? 44.450 -5.508 -65.689 1.00 71.06 87 LEU A O 1
ATOM 616 N N . ALA A 1 88 ? 45.101 -4.112 -64.062 1.00 71.31 88 ALA A N 1
ATOM 617 C CA . ALA A 1 88 ? 46.044 -3.356 -64.895 1.00 71.31 88 ALA A CA 1
ATOM 618 C C . ALA A 1 88 ? 47.303 -4.162 -65.286 1.00 71.31 88 ALA A C 1
ATOM 620 O O . ALA A 1 88 ? 47.850 -3.979 -66.372 1.00 71.31 88 ALA A O 1
ATOM 621 N N . GLN A 1 89 ? 47.750 -5.091 -64.436 1.00 65.31 89 GLN A N 1
ATOM 622 C CA . GLN A 1 89 ? 48.805 -6.045 -64.792 1.00 65.31 89 GLN A CA 1
ATOM 623 C C . GLN A 1 89 ? 48.294 -7.072 -65.825 1.00 65.31 89 GLN A C 1
ATOM 625 O O . GLN A 1 89 ? 48.998 -7.394 -66.783 1.00 65.31 89 GLN A O 1
ATOM 630 N N . ALA A 1 90 ? 47.039 -7.524 -65.697 1.00 60.44 90 ALA A N 1
ATOM 631 C CA . ALA A 1 90 ? 46.405 -8.435 -66.652 1.00 60.44 90 ALA A CA 1
ATOM 632 C C . ALA A 1 90 ? 46.184 -7.804 -68.043 1.00 60.44 90 ALA A C 1
ATOM 634 O O . ALA A 1 90 ? 46.471 -8.457 -69.048 1.00 60.44 90 ALA A O 1
ATOM 635 N N . THR A 1 91 ? 45.760 -6.534 -68.140 1.00 61.38 91 THR A N 1
ATOM 636 C CA . THR A 1 91 ? 45.650 -5.834 -69.441 1.00 61.38 91 THR A CA 1
ATOM 637 C C . THR A 1 91 ? 47.003 -5.708 -70.148 1.00 61.38 91 THR A C 1
ATOM 639 O O . THR A 1 91 ? 47.064 -5.821 -71.373 1.00 61.38 91 THR A O 1
ATOM 642 N N . GLY A 1 92 ? 48.100 -5.553 -69.397 1.00 62.56 92 GLY A N 1
ATOM 643 C CA . GLY A 1 92 ? 49.464 -5.546 -69.936 1.00 62.56 92 GLY A CA 1
ATOM 644 C C . GLY A 1 92 ? 49.863 -6.857 -70.629 1.00 62.56 92 GLY A C 1
ATOM 645 O O . GLY A 1 92 ? 50.558 -6.825 -71.646 1.00 62.56 92 GLY A O 1
ATOM 646 N N . LEU A 1 93 ? 49.379 -7.996 -70.124 1.00 59.12 93 LEU A N 1
ATOM 647 C CA . LEU A 1 93 ? 49.611 -9.331 -70.692 1.00 59.12 93 LEU A CA 1
ATOM 648 C C . LEU A 1 93 ? 48.609 -9.681 -71.811 1.00 59.12 93 LEU A C 1
ATOM 650 O O . LEU A 1 93 ? 48.947 -10.399 -72.751 1.00 59.12 93 LEU A O 1
ATOM 654 N N . ALA A 1 94 ? 47.397 -9.123 -71.768 1.00 55.62 94 ALA A N 1
ATOM 655 C CA . ALA A 1 94 ? 46.295 -9.400 -72.693 1.00 55.62 94 ALA A CA 1
ATOM 656 C C . ALA A 1 94 ? 46.372 -8.680 -74.060 1.00 55.62 94 ALA A C 1
ATOM 658 O O . ALA A 1 94 ? 45.362 -8.543 -74.756 1.00 55.62 94 ALA A O 1
ATOM 659 N N . ARG A 1 95 ? 47.553 -8.219 -74.497 1.00 58.97 95 ARG A N 1
ATOM 660 C CA . ARG A 1 95 ? 47.708 -7.377 -75.706 1.00 58.97 95 ARG A CA 1
ATOM 661 C C . ARG A 1 95 ? 47.179 -7.974 -77.019 1.00 58.97 95 ARG A C 1
ATOM 663 O O . ARG A 1 95 ? 46.961 -7.215 -77.959 1.00 58.97 95 ARG A O 1
ATOM 670 N N . ARG A 1 96 ? 46.986 -9.295 -77.113 1.00 62.09 96 ARG A N 1
ATOM 671 C CA . ARG A 1 96 ? 46.503 -9.966 -78.337 1.00 62.09 96 ARG A CA 1
ATOM 672 C C . ARG A 1 96 ? 44.987 -10.114 -78.443 1.00 62.09 96 ARG A C 1
ATOM 674 O O . ARG A 1 96 ? 44.513 -10.313 -79.556 1.00 62.09 96 ARG A O 1
ATOM 681 N N . ASP A 1 97 ? 44.239 -10.010 -77.345 1.00 70.38 97 ASP A N 1
ATOM 682 C CA . ASP A 1 97 ? 42.795 -10.248 -77.368 1.00 70.38 97 ASP A CA 1
ATOM 683 C C . ASP A 1 97 ? 42.000 -8.952 -77.159 1.00 70.38 97 ASP A C 1
ATOM 685 O O . ASP A 1 97 ? 41.949 -8.378 -76.068 1.00 70.38 97 ASP A O 1
ATOM 689 N N . LYS A 1 98 ? 41.382 -8.477 -78.245 1.00 70.19 98 LYS A N 1
ATOM 690 C CA . LYS A 1 98 ? 40.617 -7.224 -78.272 1.00 70.19 98 LYS A CA 1
ATOM 691 C C . LYS A 1 98 ? 39.293 -7.331 -77.502 1.00 70.19 98 LYS A C 1
ATOM 693 O O . LYS A 1 98 ? 38.783 -6.314 -77.038 1.00 70.19 98 LYS A O 1
ATOM 698 N N . GLN A 1 99 ? 38.741 -8.539 -77.351 1.00 65.50 99 GLN A N 1
ATOM 699 C CA . GLN A 1 99 ? 37.526 -8.770 -76.568 1.00 65.50 99 GLN A CA 1
ATOM 700 C C . GLN A 1 99 ? 37.854 -8.785 -75.072 1.00 65.50 99 GLN A C 1
ATOM 702 O O . GLN A 1 99 ? 37.138 -8.154 -74.298 1.00 65.50 99 GLN A O 1
ATOM 707 N N . LEU A 1 100 ? 38.970 -9.405 -74.672 1.00 71.38 100 LEU A N 1
ATOM 708 C CA . LEU A 1 100 ? 39.438 -9.384 -73.285 1.00 71.38 100 LEU A CA 1
ATOM 709 C C . LEU A 1 100 ? 39.824 -7.968 -72.829 1.00 71.38 100 LEU A C 1
ATOM 711 O O . LEU A 1 100 ? 39.498 -7.582 -71.712 1.00 71.38 100 LEU A O 1
ATOM 715 N N . GLN A 1 101 ? 40.473 -7.176 -73.692 1.00 68.56 101 GLN A N 1
ATOM 716 C CA . GLN A 1 101 ? 40.767 -5.764 -73.402 1.00 68.56 101 GLN A CA 1
ATOM 717 C C . GLN A 1 101 ? 39.491 -4.966 -73.143 1.00 68.56 101 GLN A C 1
ATOM 719 O O . GLN A 1 101 ? 39.394 -4.307 -72.111 1.00 68.56 101 GLN A O 1
ATOM 724 N N . LYS A 1 102 ? 38.491 -5.092 -74.028 1.00 74.88 102 LYS A N 1
ATOM 725 C CA . LYS A 1 102 ? 37.200 -4.428 -73.843 1.00 74.88 102 LYS A CA 1
ATOM 726 C C . LYS A 1 102 ? 36.524 -4.871 -72.539 1.00 74.88 102 LYS A C 1
ATOM 728 O O . LYS A 1 102 ? 36.117 -4.022 -71.761 1.00 74.88 102 LYS A O 1
ATOM 733 N N . LEU A 1 103 ? 36.486 -6.174 -72.254 1.00 76.69 103 LEU A N 1
ATOM 734 C CA . LEU A 1 103 ? 35.885 -6.712 -71.029 1.00 76.69 103 LEU A CA 1
ATOM 735 C C . LEU A 1 103 ? 36.564 -6.186 -69.751 1.00 76.69 103 LEU A C 1
ATOM 737 O O . LEU A 1 103 ? 35.884 -5.907 -68.765 1.00 76.69 103 LEU A O 1
ATOM 741 N N . LEU A 1 104 ? 37.893 -6.044 -69.754 1.00 78.69 104 LEU A N 1
ATOM 742 C CA . LEU A 1 104 ? 38.656 -5.494 -68.627 1.00 78.69 104 LEU A CA 1
ATOM 743 C C . LEU A 1 104 ? 38.412 -3.988 -68.445 1.00 78.69 104 LEU A C 1
ATOM 745 O O . LEU A 1 104 ? 38.405 -3.503 -67.313 1.00 78.69 104 LEU A O 1
ATOM 749 N N . GLU A 1 105 ? 38.200 -3.255 -69.536 1.00 79.19 105 GLU A N 1
ATOM 750 C CA . GLU A 1 105 ? 37.895 -1.823 -69.517 1.00 79.19 105 GLU A CA 1
ATOM 751 C C . GLU A 1 105 ? 36.446 -1.553 -69.074 1.00 79.19 105 GLU A C 1
ATOM 753 O O . GLU A 1 105 ? 36.235 -0.727 -68.184 1.00 79.19 105 GLU A O 1
ATOM 758 N N . ASP A 1 106 ? 35.485 -2.340 -69.570 1.00 80.50 106 ASP A N 1
ATOM 759 C CA . ASP A 1 106 ? 34.088 -2.362 -69.115 1.00 80.50 106 ASP A CA 1
ATOM 760 C C . ASP A 1 106 ? 34.026 -2.692 -67.602 1.00 80.50 106 ASP A C 1
ATOM 762 O O . ASP A 1 106 ? 33.499 -1.911 -66.810 1.00 80.50 106 ASP A O 1
ATOM 766 N N . SER A 1 107 ? 34.704 -3.762 -67.154 1.00 81.06 107 SER A N 1
ATOM 767 C CA . SER A 1 107 ? 34.781 -4.143 -65.726 1.00 81.06 107 SER A CA 1
ATOM 768 C C . SER A 1 107 ? 35.383 -3.038 -64.842 1.00 81.06 107 SER A C 1
ATOM 770 O O . SER A 1 107 ? 35.000 -2.864 -63.684 1.00 81.06 107 SER A O 1
ATOM 772 N N . ARG A 1 108 ? 36.351 -2.277 -65.368 1.00 82.69 108 ARG A N 1
ATOM 773 C CA . ARG A 1 108 ? 36.981 -1.152 -64.660 1.00 82.69 108 ARG A CA 1
ATOM 774 C C . ARG A 1 108 ? 36.051 0.063 -64.584 1.00 82.69 108 ARG A C 1
ATOM 776 O O . ARG A 1 108 ? 36.101 0.794 -63.592 1.00 82.69 108 ARG A O 1
ATOM 783 N N . ALA A 1 109 ? 35.216 0.283 -65.598 1.00 80.88 109 ALA A N 1
ATOM 784 C CA . ALA A 1 109 ? 34.174 1.304 -65.571 1.00 80.88 109 ALA A CA 1
ATOM 785 C C . ALA A 1 109 ? 33.105 0.968 -64.516 1.00 80.88 109 ALA A C 1
ATOM 787 O O . ALA A 1 109 ? 32.796 1.824 -63.685 1.00 80.88 109 ALA A O 1
ATOM 788 N N . ASP A 1 110 ? 32.651 -0.286 -64.462 1.00 78.38 110 ASP A N 1
ATOM 789 C CA . ASP A 1 110 ? 31.685 -0.761 -63.463 1.00 78.38 110 ASP A CA 1
ATOM 790 C C . ASP A 1 110 ? 32.220 -0.610 -62.029 1.00 78.38 110 ASP A C 1
ATOM 792 O O . ASP A 1 110 ? 31.546 -0.049 -61.165 1.00 78.38 110 ASP A O 1
ATOM 796 N N . LEU A 1 111 ? 33.474 -1.008 -61.766 1.00 81.31 111 LEU A N 1
ATOM 797 C CA . LEU A 1 111 ? 34.105 -0.821 -60.450 1.00 81.31 111 LEU A CA 1
ATOM 798 C C . LEU A 1 111 ? 34.241 0.660 -60.054 1.00 81.31 111 LEU A C 1
ATOM 800 O O . LEU A 1 111 ? 34.134 0.998 -58.872 1.00 81.31 111 LEU A O 1
ATOM 804 N N . LYS A 1 112 ? 34.461 1.559 -61.022 1.00 85.25 112 LYS A N 1
ATOM 805 C CA . LYS A 1 112 ? 34.502 3.011 -60.786 1.00 85.25 112 LYS A CA 1
ATOM 806 C C . LYS A 1 112 ? 33.117 3.565 -60.441 1.00 85.25 112 LYS A C 1
ATOM 808 O O . LYS A 1 112 ? 33.021 4.463 -59.603 1.00 85.25 112 LYS A O 1
ATOM 813 N N . GLU A 1 113 ? 32.064 3.035 -61.054 1.00 81.00 113 GLU A N 1
ATOM 814 C CA . GLU A 1 113 ? 30.684 3.432 -60.775 1.00 81.00 113 GLU A CA 1
ATOM 815 C C . GLU A 1 113 ? 30.199 2.889 -59.421 1.00 81.00 113 GLU A C 1
ATOM 817 O O . GLU A 1 113 ? 29.686 3.659 -58.612 1.00 81.00 113 GLU A O 1
ATOM 822 N N . VAL A 1 114 ? 30.500 1.631 -59.077 1.00 80.50 114 VAL A N 1
ATOM 823 C CA . VAL A 1 114 ? 30.295 1.101 -57.713 1.00 80.50 114 VAL A CA 1
ATOM 824 C C . VAL A 1 114 ? 31.062 1.940 -56.682 1.00 80.50 114 VAL A C 1
ATOM 826 O O . VAL A 1 114 ? 30.511 2.302 -55.644 1.00 80.50 114 VAL A O 1
ATOM 829 N N . GLY A 1 115 ? 32.304 2.339 -56.982 1.00 79.94 115 GLY A N 1
ATOM 830 C CA . GLY A 1 115 ? 33.079 3.254 -56.139 1.00 79.94 115 GLY A CA 1
ATOM 831 C C . GLY A 1 115 ? 32.403 4.618 -55.932 1.00 79.94 115 GLY A C 1
ATOM 832 O O . GLY A 1 115 ? 32.382 5.124 -54.810 1.00 79.94 115 GLY A O 1
ATOM 833 N N . ARG A 1 116 ? 31.791 5.196 -56.978 1.00 81.31 116 ARG A N 1
ATOM 834 C CA . ARG A 1 116 ? 30.965 6.416 -56.870 1.00 81.31 116 ARG A CA 1
ATOM 835 C C . ARG A 1 116 ? 29.716 6.190 -56.024 1.00 81.31 116 ARG A C 1
ATOM 837 O O . ARG A 1 116 ? 29.385 7.056 -55.220 1.00 81.31 116 ARG A O 1
ATOM 844 N N . GLN A 1 117 ? 29.034 5.060 -56.177 1.00 71.25 117 GLN A N 1
ATOM 845 C CA . GLN A 1 117 ? 27.825 4.748 -55.410 1.00 71.25 117 GLN A CA 1
ATOM 846 C C . GLN A 1 117 ? 28.135 4.555 -53.923 1.00 71.25 117 GLN A C 1
ATOM 848 O O . GLN A 1 117 ? 27.425 5.105 -53.090 1.00 71.25 117 GLN A O 1
ATOM 853 N N . VAL A 1 118 ? 29.241 3.888 -53.577 1.00 79.62 118 VAL A N 1
ATOM 854 C CA . VAL A 1 118 ? 29.715 3.767 -52.186 1.00 79.62 118 VAL A CA 1
ATOM 855 C C . VAL A 1 118 ? 30.184 5.115 -51.621 1.00 79.62 118 VAL A C 1
ATOM 857 O O . VAL A 1 118 ? 29.960 5.389 -50.446 1.00 79.62 118 VAL A O 1
ATOM 860 N N . ALA A 1 119 ? 30.801 5.982 -52.432 1.00 76.75 119 ALA A N 1
ATOM 861 C CA . ALA A 1 119 ? 31.222 7.317 -51.996 1.00 76.75 119 ALA A CA 1
ATOM 862 C C . ALA A 1 119 ? 30.052 8.303 -51.803 1.00 76.75 119 ALA A C 1
ATOM 864 O O . ALA A 1 119 ? 30.130 9.168 -50.935 1.00 76.75 119 ALA A O 1
ATOM 865 N N . ASN A 1 120 ? 28.985 8.168 -52.596 1.00 76.62 120 ASN A N 1
ATOM 866 C CA . ASN A 1 120 ? 27.765 8.977 -52.503 1.00 76.62 120 ASN A CA 1
ATOM 867 C C . ASN A 1 120 ? 26.696 8.364 -51.583 1.00 76.62 120 ASN A C 1
ATOM 869 O O . ASN A 1 120 ? 25.675 9.006 -51.333 1.00 76.62 120 ASN A O 1
ATOM 873 N N . ALA A 1 121 ? 26.892 7.134 -51.100 1.00 70.38 121 ALA A N 1
ATOM 874 C CA . ALA A 1 121 ? 25.976 6.507 -50.160 1.00 70.38 121 ALA A CA 1
ATOM 875 C C . ALA A 1 121 ? 25.921 7.352 -48.876 1.00 70.38 121 ALA A C 1
A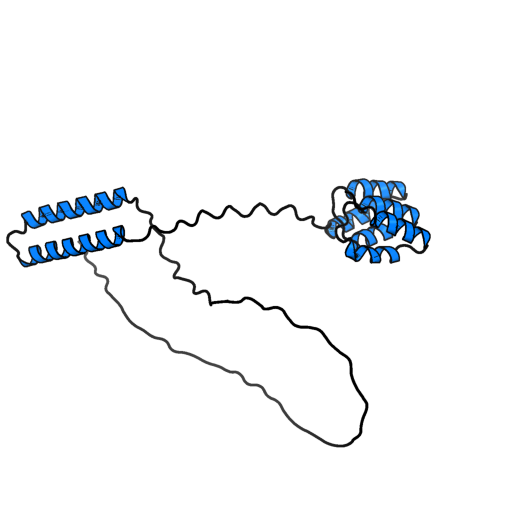TOM 877 O O . ALA A 1 121 ? 26.972 7.633 -48.290 1.00 70.38 121 ALA A O 1
ATOM 878 N N . PRO A 1 122 ? 24.726 7.768 -48.412 1.00 66.50 122 PRO A N 1
ATOM 879 C CA . PRO A 1 122 ? 24.624 8.474 -47.147 1.00 66.50 122 PRO A CA 1
ATOM 880 C C . PRO A 1 122 ? 25.173 7.566 -46.037 1.00 66.50 122 PRO A C 1
ATOM 882 O O . PRO A 1 122 ? 24.872 6.366 -46.039 1.00 66.50 122 PRO A O 1
ATOM 885 N N . PRO A 1 123 ? 25.968 8.096 -45.087 1.00 68.06 123 PRO A N 1
ATOM 886 C CA . PRO A 1 123 ? 26.426 7.297 -43.963 1.00 68.06 123 PRO A CA 1
ATOM 887 C C . PRO A 1 123 ? 25.197 6.725 -43.259 1.00 68.06 123 PRO A C 1
ATOM 889 O O . PRO A 1 123 ? 24.263 7.470 -42.948 1.00 68.06 123 PRO A O 1
ATOM 892 N N . MET A 1 124 ? 25.184 5.404 -43.037 1.00 57.88 124 MET A N 1
ATOM 893 C CA . MET A 1 124 ? 24.112 4.770 -42.274 1.00 57.88 124 MET A CA 1
ATOM 894 C C . MET A 1 124 ? 23.958 5.536 -40.969 1.00 57.88 124 MET A C 1
ATOM 896 O O . MET A 1 124 ? 24.917 5.669 -40.206 1.00 57.88 124 MET A O 1
ATOM 900 N N . ARG A 1 125 ? 22.758 6.077 -40.743 1.00 60.53 125 ARG A N 1
ATOM 901 C CA . ARG A 1 125 ? 22.440 6.808 -39.525 1.00 60.53 125 ARG A CA 1
ATOM 902 C C . ARG A 1 125 ? 22.487 5.799 -38.388 1.00 60.53 125 ARG A C 1
ATOM 904 O O . ARG A 1 125 ? 21.505 5.111 -38.133 1.00 60.53 125 ARG A O 1
ATOM 911 N N . SER A 1 126 ? 23.642 5.700 -37.737 1.00 58.06 126 SER A N 1
ATOM 912 C CA . SER A 1 126 ? 23.770 5.047 -36.446 1.00 58.06 126 SER A CA 1
ATOM 913 C C . SER A 1 126 ? 22.859 5.815 -35.502 1.00 58.06 126 SER A C 1
ATOM 915 O O . SER A 1 126 ? 23.222 6.895 -35.025 1.00 58.06 126 SER A O 1
ATOM 917 N N . GLU A 1 127 ? 21.641 5.313 -35.302 1.00 53.44 127 GLU A N 1
ATOM 918 C CA . GLU A 1 127 ? 20.799 5.825 -34.236 1.00 53.44 127 GLU A CA 1
ATOM 919 C C . GLU A 1 127 ? 21.614 5.691 -32.947 1.00 53.44 127 GLU A C 1
ATOM 921 O O . GLU A 1 127 ? 22.149 4.607 -32.689 1.00 53.44 127 GLU A O 1
ATOM 926 N N . PRO A 1 128 ? 21.808 6.781 -32.182 1.00 61.47 128 PRO A N 1
ATOM 927 C CA . PRO A 1 128 ? 22.554 6.694 -30.942 1.00 61.47 128 PRO A CA 1
ATOM 928 C C . PRO A 1 128 ? 21.852 5.657 -30.076 1.00 61.47 128 PRO A C 1
ATOM 930 O O . PRO A 1 128 ? 20.649 5.787 -29.836 1.00 61.47 128 PRO A O 1
ATOM 933 N N . SER A 1 129 ? 22.593 4.621 -29.669 1.00 58.62 129 SER A N 1
ATOM 934 C CA . SER A 1 129 ? 22.077 3.493 -28.897 1.00 58.62 129 SER A CA 1
ATOM 935 C C . SER A 1 129 ? 21.177 4.023 -27.794 1.00 58.62 129 SER A C 1
ATOM 937 O O . SER A 1 129 ? 21.669 4.676 -26.870 1.00 58.62 129 SER A O 1
ATOM 939 N N . ARG A 1 130 ? 19.858 3.806 -27.927 1.00 67.69 130 ARG A N 1
ATOM 940 C CA . ARG A 1 130 ? 18.882 4.330 -26.968 1.00 67.69 130 ARG A CA 1
ATOM 941 C C . ARG A 1 130 ? 19.362 3.896 -25.583 1.00 67.69 130 ARG A C 1
ATOM 943 O O . ARG A 1 130 ? 19.581 2.692 -25.411 1.00 67.69 130 ARG A O 1
ATOM 950 N N . PRO A 1 131 ? 19.569 4.824 -24.627 1.00 73.06 131 PRO A N 1
ATOM 951 C CA . PRO A 1 131 ? 20.017 4.433 -23.301 1.00 73.06 131 PRO A CA 1
ATOM 952 C C . PRO A 1 131 ? 19.056 3.361 -22.778 1.00 73.06 131 PRO A C 1
ATOM 954 O O . PRO A 1 131 ? 17.847 3.474 -23.036 1.00 73.06 131 PRO A O 1
ATOM 957 N N . PRO A 1 132 ? 19.567 2.305 -22.115 1.00 74.56 132 PRO A N 1
ATOM 958 C CA . PRO A 1 132 ? 18.704 1.268 -21.575 1.00 74.56 132 PRO A CA 1
ATOM 959 C C . PRO A 1 132 ? 17.610 1.947 -20.744 1.00 74.56 132 PRO A C 1
ATOM 961 O O . PRO A 1 132 ? 17.906 2.945 -20.073 1.00 74.56 132 PRO A O 1
ATOM 964 N N . PRO A 1 133 ? 16.350 1.476 -20.821 1.00 77.81 133 PRO A N 1
ATOM 965 C CA . PRO A 1 133 ? 15.288 2.064 -20.021 1.00 77.81 133 PRO A CA 1
ATOM 966 C C . PRO A 1 133 ? 15.763 2.112 -18.564 1.00 77.81 133 PRO A C 1
ATOM 968 O O . PRO A 1 133 ? 16.382 1.140 -18.114 1.00 77.81 133 PRO A O 1
ATOM 971 N N . PRO A 1 134 ? 15.540 3.229 -17.844 1.00 77.12 134 PRO A N 1
ATOM 972 C CA . PRO A 1 134 ? 15.940 3.310 -16.448 1.00 77.12 134 PRO A CA 1
ATOM 973 C C . PRO A 1 134 ? 15.369 2.094 -15.710 1.00 77.12 134 PRO A C 1
ATOM 975 O O . PRO A 1 134 ? 14.256 1.666 -16.046 1.00 77.12 134 PRO A O 1
ATOM 978 N N . PRO A 1 135 ? 16.112 1.514 -14.745 1.00 74.44 135 PRO A N 1
ATOM 979 C CA . PRO A 1 135 ? 15.605 0.384 -13.979 1.00 74.44 135 PRO A CA 1
ATOM 980 C C . PRO A 1 135 ? 14.216 0.751 -13.448 1.00 74.44 135 PRO A C 1
ATOM 982 O O . PRO A 1 135 ? 14.028 1.908 -13.049 1.00 74.44 135 PRO A O 1
ATOM 985 N N . PRO A 1 136 ? 13.238 -0.175 -13.490 1.00 69.56 136 PRO A N 1
ATOM 986 C CA . PRO A 1 136 ? 11.884 0.128 -13.056 1.00 69.56 136 PRO A CA 1
ATOM 987 C C . PRO A 1 136 ? 11.965 0.722 -11.655 1.00 69.56 136 PRO A C 1
ATOM 989 O O . PRO A 1 136 ? 12.463 0.073 -10.732 1.00 69.56 136 PRO A O 1
ATOM 992 N N . GLN A 1 137 ? 11.540 1.983 -11.522 1.00 59.62 137 GLN A N 1
ATOM 993 C CA . GLN A 1 137 ? 11.497 2.640 -10.221 1.00 59.62 137 GLN A CA 1
ATOM 994 C C . GLN A 1 137 ? 10.698 1.730 -9.286 1.00 59.62 137 GLN A C 1
ATOM 996 O O . GLN A 1 137 ? 9.693 1.177 -9.752 1.00 59.62 137 GLN A O 1
ATOM 1001 N N . PRO A 1 138 ? 11.130 1.537 -8.024 1.00 61.53 138 PRO A N 1
ATOM 1002 C CA . PRO A 1 138 ? 10.459 0.640 -7.095 1.00 61.53 138 PRO A CA 1
ATOM 1003 C C . PRO A 1 138 ? 9.017 1.105 -6.939 1.00 61.53 138 PRO A C 1
ATOM 1005 O O . PRO A 1 138 ? 8.711 2.050 -6.214 1.00 61.53 138 PRO A O 1
ATOM 1008 N N . THR A 1 139 ? 8.131 0.464 -7.696 1.00 65.94 139 THR A N 1
ATOM 1009 C CA . THR A 1 139 ? 6.713 0.771 -7.684 1.00 65.94 139 THR A CA 1
ATOM 1010 C C . THR A 1 139 ? 6.253 0.381 -6.296 1.00 65.94 139 THR A C 1
ATOM 1012 O O . THR A 1 139 ? 6.540 -0.737 -5.865 1.00 65.94 139 THR A O 1
ATOM 1015 N N . ALA A 1 140 ? 5.604 1.293 -5.579 1.00 74.12 140 ALA A N 1
ATOM 1016 C CA . ALA A 1 140 ? 5.112 1.016 -4.240 1.00 74.12 140 ALA A CA 1
ATOM 1017 C C . ALA A 1 140 ? 3.990 -0.031 -4.338 1.00 74.12 140 ALA A C 1
ATOM 1019 O O . ALA A 1 140 ? 2.821 0.303 -4.507 1.00 74.12 140 ALA A O 1
ATOM 1020 N N . GLN A 1 141 ? 4.371 -1.309 -4.338 1.00 81.25 141 GLN A N 1
ATOM 1021 C CA . GLN A 1 141 ? 3.443 -2.422 -4.456 1.00 81.25 141 GLN A CA 1
ATOM 1022 C C . GLN A 1 141 ? 2.713 -2.586 -3.122 1.00 81.25 141 GLN A C 1
ATOM 1024 O O . GLN A 1 141 ? 3.372 -2.599 -2.075 1.00 81.25 141 GLN A O 1
ATOM 1029 N N . PRO A 1 142 ? 1.379 -2.730 -3.129 1.00 87.00 142 PRO A N 1
ATOM 1030 C CA . PRO A 1 142 ? 0.648 -3.052 -1.918 1.00 87.00 142 PRO A CA 1
ATOM 1031 C C . PRO A 1 142 ? 1.071 -4.425 -1.387 1.00 87.00 142 PRO A C 1
ATOM 1033 O O . PRO A 1 142 ? 1.510 -5.302 -2.136 1.00 87.00 142 PRO A O 1
ATOM 1036 N N . ILE A 1 143 ? 0.909 -4.618 -0.080 1.00 90.12 143 ILE A N 1
ATOM 1037 C CA . ILE A 1 143 ? 1.127 -5.894 0.596 1.00 90.12 143 ILE A CA 1
ATOM 1038 C C . ILE A 1 143 ? 0.376 -7.017 -0.135 1.00 90.12 143 ILE A C 1
ATOM 1040 O O . ILE A 1 143 ? -0.797 -6.882 -0.492 1.00 90.12 143 ILE A O 1
ATOM 1044 N N . THR A 1 144 ? 1.057 -8.137 -0.382 1.00 92.00 144 THR A N 1
ATOM 1045 C CA . THR A 1 144 ? 0.431 -9.295 -1.035 1.00 92.00 144 THR A CA 1
ATOM 1046 C C . THR A 1 144 ? -0.535 -9.998 -0.082 1.00 92.00 144 THR A C 1
ATOM 1048 O O . THR A 1 144 ? -0.317 -10.016 1.128 1.00 92.00 144 THR A O 1
ATOM 1051 N N . GLU A 1 145 ? -1.570 -10.649 -0.617 1.00 91.19 145 GLU A N 1
ATOM 1052 C CA . GLU A 1 145 ? -2.582 -11.361 0.183 1.00 91.19 145 GLU A CA 1
ATOM 1053 C C . GLU A 1 145 ? -1.973 -12.403 1.143 1.00 91.19 145 GLU A C 1
ATOM 1055 O O . GLU A 1 145 ? -2.455 -12.600 2.255 1.00 91.19 145 GLU A O 1
ATOM 1060 N N . ASN A 1 146 ? -0.872 -13.058 0.758 1.00 93.25 146 ASN A N 1
ATOM 1061 C CA . ASN A 1 146 ? -0.179 -13.995 1.646 1.00 93.25 146 ASN A CA 1
ATOM 1062 C C . ASN A 1 146 ? 0.495 -13.280 2.824 1.00 93.25 146 ASN A C 1
ATOM 1064 O O . ASN A 1 146 ? 0.353 -13.723 3.959 1.00 93.25 146 ASN A O 1
ATOM 1068 N N . MET A 1 147 ? 1.189 -12.165 2.571 1.00 91.38 147 MET A N 1
ATOM 1069 C CA . MET A 1 147 ? 1.823 -11.371 3.629 1.00 91.38 147 MET A CA 1
ATOM 1070 C C . MET A 1 147 ? 0.778 -10.741 4.556 1.00 91.38 147 MET A C 1
ATOM 1072 O O . MET A 1 147 ? 0.963 -10.744 5.770 1.00 91.38 147 MET A O 1
ATOM 1076 N N . LEU A 1 148 ? -0.345 -10.277 4.001 1.00 93.19 148 LEU A N 1
ATOM 1077 C CA . LEU A 1 148 ? -1.460 -9.728 4.766 1.00 93.19 148 LEU A CA 1
ATOM 1078 C C . LEU A 1 148 ? -2.100 -10.784 5.672 1.00 93.19 148 LEU A C 1
ATOM 1080 O O . LEU A 1 148 ? -2.312 -10.517 6.852 1.00 93.19 148 LEU A O 1
ATOM 1084 N N . ARG A 1 149 ? -2.338 -12.004 5.173 1.00 94.44 149 ARG A N 1
ATOM 1085 C CA . ARG A 1 149 ? -2.835 -13.110 6.008 1.00 94.44 149 ARG A CA 1
ATOM 1086 C C . ARG A 1 149 ? -1.854 -13.497 7.113 1.00 94.44 149 ARG A C 1
ATOM 1088 O O . ARG A 1 149 ? -2.306 -13.755 8.227 1.00 94.44 149 ARG A O 1
ATOM 1095 N N . SER A 1 150 ? -0.545 -13.488 6.854 1.00 93.75 150 SER A N 1
ATOM 1096 C CA . SER A 1 150 ? 0.466 -13.706 7.899 1.00 93.75 150 SER A CA 1
ATOM 1097 C C . SER A 1 150 ? 0.443 -12.602 8.961 1.00 93.75 150 SER A C 1
ATOM 1099 O O . SER A 1 150 ? 0.390 -12.915 10.146 1.00 93.75 150 SER A O 1
ATOM 1101 N N . LEU A 1 151 ? 0.391 -11.326 8.557 1.00 92.75 151 LEU A N 1
ATOM 1102 C CA . LEU A 1 151 ? 0.302 -10.183 9.474 1.00 92.75 151 LEU A CA 1
ATOM 1103 C C . LEU A 1 151 ? -0.976 -10.226 10.326 1.00 92.75 151 LEU A C 1
ATOM 1105 O O . LEU A 1 151 ? -0.912 -10.094 11.543 1.00 92.75 151 LEU A O 1
ATOM 1109 N N . LEU A 1 152 ? -2.134 -10.475 9.707 1.00 93.88 152 LEU A N 1
ATOM 1110 C CA . LEU A 1 152 ? -3.408 -10.631 10.416 1.00 93.88 152 LEU A CA 1
ATOM 1111 C C . LEU A 1 152 ? -3.392 -11.828 11.376 1.00 93.88 152 LEU A C 1
ATOM 1113 O O . LEU A 1 152 ? -4.031 -11.773 12.423 1.00 93.88 152 LEU A O 1
ATOM 1117 N N . SER A 1 153 ? -2.675 -12.904 11.040 1.00 93.94 153 SER A N 1
ATOM 1118 C CA . SER A 1 153 ? -2.531 -14.069 11.921 1.00 93.94 153 SER A CA 1
ATOM 1119 C C . SER A 1 153 ? -1.624 -13.774 13.115 1.00 93.94 153 SER A C 1
ATOM 1121 O O . SER A 1 153 ? -1.964 -14.180 14.219 1.00 93.94 153 SER A O 1
ATOM 1123 N N . ALA A 1 154 ? -0.528 -13.033 12.912 1.00 92.62 154 ALA A N 1
ATOM 1124 C CA . ALA A 1 154 ? 0.355 -12.577 13.986 1.00 92.62 154 ALA A CA 1
ATOM 1125 C C . ALA A 1 154 ? -0.376 -11.623 14.945 1.00 92.62 154 ALA A C 1
ATOM 1127 O O . ALA A 1 154 ? -0.409 -11.874 16.142 1.00 92.62 154 ALA A O 1
ATOM 1128 N N . ILE A 1 155 ? -1.075 -10.609 14.417 1.00 92.31 155 ILE A N 1
ATOM 1129 C CA . ILE A 1 155 ? -1.918 -9.708 15.222 1.00 92.31 155 ILE A CA 1
ATOM 1130 C C . ILE A 1 155 ? -2.953 -10.518 16.020 1.00 92.31 155 ILE A C 1
ATOM 1132 O O . ILE A 1 155 ? -3.076 -10.352 17.223 1.00 92.31 155 ILE A O 1
ATOM 1136 N N . ARG A 1 156 ? -3.672 -11.454 15.391 1.00 91.75 156 ARG A N 1
ATOM 1137 C CA . ARG A 1 156 ? -4.685 -12.271 16.088 1.00 91.75 156 ARG A CA 1
ATOM 1138 C C . ARG A 1 156 ? -4.115 -13.320 17.053 1.00 91.75 156 ARG A C 1
ATOM 1140 O O . ARG A 1 156 ? -4.908 -13.979 17.724 1.00 91.75 156 ARG A O 1
ATOM 1147 N N . HIS A 1 157 ? -2.798 -13.514 17.094 1.00 93.50 157 HIS A N 1
ATOM 1148 C CA . HIS A 1 157 ? -2.142 -14.371 18.080 1.00 93.50 157 HIS A CA 1
ATOM 1149 C C . HIS A 1 157 ? -1.957 -13.646 19.419 1.00 93.50 157 HIS A C 1
ATOM 1151 O O . HIS A 1 157 ? -2.045 -14.280 20.469 1.00 93.50 157 HIS A O 1
ATOM 1157 N N . GLU A 1 158 ? -1.773 -12.324 19.380 1.00 92.25 158 GLU A N 1
ATOM 1158 C CA . GLU A 1 158 ? -1.549 -11.512 20.571 1.00 92.25 158 GLU A CA 1
ATOM 1159 C C . GLU A 1 158 ? -2.856 -11.247 21.346 1.00 92.25 158 GLU A C 1
ATOM 1161 O O . GLU A 1 158 ? -3.848 -10.794 20.759 1.00 92.25 158 GLU A O 1
ATOM 1166 N N . PRO A 1 159 ? -2.895 -11.497 22.670 1.00 86.31 159 PRO A N 1
ATOM 1167 C CA . PRO A 1 159 ? -4.118 -11.383 23.465 1.00 86.31 159 PRO A CA 1
ATOM 1168 C C . PRO A 1 159 ? -4.489 -9.937 23.832 1.00 86.31 159 PRO A C 1
ATOM 1170 O O . PRO A 1 159 ? -5.660 -9.672 24.112 1.00 86.31 159 PRO A O 1
ATOM 1173 N N . PHE A 1 160 ? -3.529 -9.005 23.839 1.00 89.19 160 PHE A N 1
ATOM 1174 C CA . PHE A 1 160 ? -3.732 -7.614 24.255 1.00 89.19 160 PHE A CA 1
ATOM 1175 C C . PHE A 1 160 ? -3.562 -6.628 23.093 1.00 89.19 160 PHE A C 1
ATOM 1177 O O . PHE A 1 160 ? -2.753 -6.827 22.190 1.00 89.19 160 PHE A O 1
ATOM 1184 N N . ALA A 1 161 ? -4.317 -5.525 23.131 1.00 88.75 161 ALA A N 1
ATOM 1185 C CA . ALA A 1 161 ? -4.332 -4.537 22.052 1.00 88.75 161 ALA A CA 1
ATOM 1186 C C . ALA A 1 161 ? -2.982 -3.817 21.858 1.00 88.75 161 ALA A C 1
ATOM 1188 O O . ALA A 1 161 ? -2.638 -3.475 20.729 1.00 88.75 161 ALA A O 1
ATOM 1189 N N . ASP A 1 162 ? -2.203 -3.603 22.920 1.00 90.94 162 ASP A N 1
ATOM 1190 C CA . ASP A 1 162 ? -0.894 -2.943 22.822 1.00 90.94 162 ASP A CA 1
ATOM 1191 C C . ASP A 1 162 ? 0.178 -3.854 22.182 1.00 90.94 162 ASP A C 1
ATOM 1193 O O . ASP A 1 162 ? 0.987 -3.380 21.381 1.00 90.94 162 ASP A O 1
ATOM 1197 N N . ASP A 1 163 ? 0.122 -5.170 22.413 1.00 92.38 163 ASP A N 1
ATOM 1198 C CA . ASP A 1 163 ? 0.978 -6.155 21.729 1.00 92.38 163 ASP A CA 1
ATOM 1199 C C . ASP A 1 163 ? 0.589 -6.279 20.242 1.00 92.38 163 ASP A C 1
ATOM 1201 O O . ASP A 1 163 ? 1.438 -6.202 19.350 1.00 92.38 163 ASP A O 1
ATOM 1205 N N . GLN A 1 164 ? -0.718 -6.325 19.950 1.00 92.31 164 GLN A N 1
ATOM 1206 C CA . GLN A 1 164 ? -1.267 -6.265 18.586 1.00 92.31 164 GLN A CA 1
ATOM 1207 C C . GLN A 1 164 ? -0.806 -5.017 17.812 1.00 92.31 164 GLN A C 1
ATOM 1209 O O . GLN A 1 164 ? -0.474 -5.092 16.625 1.00 92.31 164 GLN A O 1
ATOM 1214 N N . LEU A 1 165 ? -0.787 -3.857 18.477 1.00 93.44 165 LEU A N 1
ATOM 1215 C CA . LEU A 1 165 ? -0.291 -2.604 17.907 1.00 93.44 165 LEU A CA 1
ATOM 1216 C C . LEU A 1 165 ? 1.226 -2.619 17.713 1.00 93.44 165 LEU A C 1
ATOM 1218 O O . LEU A 1 165 ? 1.696 -2.060 16.726 1.00 93.44 165 LEU A O 1
ATOM 1222 N N . SER A 1 166 ? 1.977 -3.286 18.592 1.00 92.75 166 SER A N 1
ATOM 1223 C CA . SER A 1 166 ? 3.433 -3.430 18.477 1.00 92.75 166 SER A CA 1
ATOM 1224 C C . SER A 1 166 ? 3.821 -4.245 17.236 1.00 92.75 166 SER A C 1
ATOM 1226 O O . SER A 1 166 ? 4.646 -3.793 16.440 1.00 92.75 166 SER A O 1
ATOM 1228 N N . VAL A 1 167 ? 3.140 -5.371 16.983 1.00 93.06 167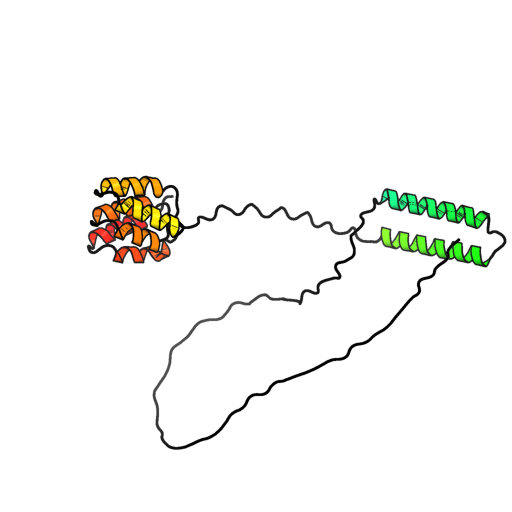 VAL A N 1
ATOM 1229 C CA . VAL A 1 167 ? 3.293 -6.165 15.744 1.00 93.06 167 VAL A CA 1
ATOM 1230 C C . VAL A 1 167 ? 2.973 -5.325 14.500 1.00 93.06 167 VAL A C 1
ATOM 1232 O O . VAL A 1 167 ? 3.699 -5.358 13.502 1.00 93.06 167 VAL A O 1
ATOM 1235 N N . LEU A 1 168 ? 1.901 -4.525 14.547 1.00 92.38 168 LEU A N 1
ATOM 1236 C CA . LEU A 1 168 ? 1.546 -3.636 13.440 1.00 92.38 168 LEU A CA 1
ATOM 1237 C C . LEU A 1 168 ? 2.570 -2.505 13.244 1.00 92.38 168 LEU A C 1
ATOM 1239 O O . LEU A 1 168 ? 2.846 -2.133 12.105 1.00 92.38 168 LEU A O 1
ATOM 1243 N N . GLN A 1 169 ? 3.145 -1.971 14.324 1.00 92.00 169 GLN A N 1
ATOM 1244 C CA . GLN A 1 169 ? 4.161 -0.919 14.293 1.00 92.00 169 GLN A CA 1
ATOM 1245 C C . GLN A 1 169 ? 5.482 -1.398 13.676 1.00 92.00 169 GLN A C 1
ATOM 1247 O O . GLN A 1 169 ? 6.148 -0.607 13.011 1.00 92.00 169 GLN A O 1
ATOM 1252 N N . GLU A 1 170 ? 5.844 -2.672 13.842 1.00 91.00 170 GLU A N 1
ATOM 1253 C CA . GLU A 1 170 ? 7.000 -3.274 13.167 1.00 91.00 170 GLU A CA 1
ATOM 1254 C C . GLU A 1 170 ? 6.730 -3.505 11.668 1.00 91.00 170 GLU A C 1
ATOM 1256 O O . GLU A 1 170 ? 7.561 -3.178 10.818 1.00 91.00 170 GLU A O 1
ATOM 1261 N N . ALA A 1 171 ? 5.540 -4.005 11.314 1.00 88.75 171 ALA A N 1
ATOM 1262 C CA . ALA A 1 171 ? 5.196 -4.331 9.929 1.00 88.75 171 ALA A CA 1
ATOM 1263 C C . ALA A 1 171 ? 4.889 -3.098 9.053 1.00 88.75 171 ALA A C 1
ATOM 1265 O O . ALA A 1 171 ? 5.339 -3.028 7.903 1.00 88.75 171 ALA A O 1
ATOM 1266 N N . ALA A 1 172 ? 4.155 -2.110 9.577 1.00 87.19 172 ALA A N 1
ATOM 1267 C CA . ALA A 1 172 ? 3.708 -0.923 8.842 1.00 87.19 172 ALA A CA 1
ATOM 1268 C C . ALA A 1 172 ? 4.831 -0.153 8.102 1.00 87.19 172 ALA A C 1
ATOM 1270 O O . ALA A 1 172 ? 4.637 0.164 6.927 1.00 87.19 172 ALA A O 1
ATOM 1271 N N . PRO A 1 173 ? 6.023 0.110 8.682 1.00 87.00 173 PRO A N 1
ATOM 1272 C CA . PRO A 1 173 ? 7.131 0.782 7.997 1.00 87.00 173 PRO A CA 1
ATOM 1273 C C . PRO A 1 173 ? 7.939 -0.127 7.050 1.00 87.00 173 PRO A C 1
ATOM 1275 O O . PRO A 1 173 ? 8.969 0.306 6.528 1.00 87.00 173 PRO A O 1
ATOM 1278 N N . THR A 1 174 ? 7.494 -1.356 6.769 1.00 85.88 174 THR A N 1
ATOM 1279 C CA . THR A 1 174 ? 8.117 -2.235 5.757 1.00 85.88 174 THR A CA 1
ATOM 1280 C C . THR A 1 174 ? 7.273 -2.385 4.491 1.00 85.88 174 THR A C 1
ATOM 1282 O O . THR A 1 174 ? 7.819 -2.608 3.414 1.00 85.88 174 THR A O 1
ATOM 1285 N N . GLN A 1 175 ? 5.955 -2.195 4.589 1.00 88.12 175 GLN A N 1
ATOM 1286 C CA . GLN A 1 175 ? 4.973 -2.538 3.553 1.00 88.12 175 GLN A CA 1
ATOM 1287 C C . GLN A 1 175 ? 4.134 -1.319 3.142 1.00 88.12 175 GLN A C 1
ATOM 1289 O O . GLN A 1 175 ? 4.132 -0.300 3.826 1.00 88.12 175 GLN A O 1
ATOM 1294 N N . TYR A 1 176 ? 3.424 -1.417 2.018 1.00 91.81 176 TYR A N 1
ATOM 1295 C CA . TYR A 1 176 ? 2.407 -0.444 1.609 1.00 91.81 176 TYR A CA 1
ATOM 1296 C C . TYR A 1 176 ? 1.017 -1.077 1.671 1.00 91.81 176 TYR A C 1
ATOM 1298 O O . TYR A 1 176 ? 0.876 -2.279 1.457 1.00 91.81 176 TYR A O 1
ATOM 1306 N N . PHE A 1 177 ? -0.012 -0.277 1.946 1.00 91.44 177 PHE A N 1
ATOM 1307 C CA . PHE A 1 177 ? -1.364 -0.773 2.205 1.00 91.44 177 PHE A CA 1
ATOM 1308 C C . PHE A 1 177 ? -2.405 -0.045 1.350 1.00 91.44 177 PHE A C 1
ATOM 1310 O O . PHE A 1 177 ? -2.366 1.176 1.191 1.00 91.44 177 PHE A O 1
ATOM 1317 N N . LEU A 1 178 ? -3.376 -0.795 0.829 1.00 92.81 178 LEU A N 1
ATOM 1318 C CA . LEU A 1 178 ? -4.619 -0.247 0.281 1.00 92.81 178 LEU A CA 1
ATOM 1319 C C . LEU A 1 178 ? -5.647 -0.042 1.399 1.00 92.81 178 LEU A C 1
ATOM 1321 O O . LEU A 1 178 ? -5.599 -0.720 2.428 1.00 92.81 178 LEU A O 1
ATOM 1325 N N . VAL A 1 179 ? -6.643 0.819 1.174 1.00 92.94 179 VAL A N 1
ATOM 1326 C CA . VAL A 1 179 ? -7.733 1.044 2.144 1.00 92.94 179 VAL A CA 1
ATOM 1327 C C . VAL A 1 179 ? -8.469 -0.243 2.504 1.00 92.94 179 VAL A C 1
ATOM 1329 O O . VAL A 1 179 ? -8.729 -0.476 3.680 1.00 92.94 179 VAL A O 1
ATOM 1332 N N . ALA A 1 180 ? -8.755 -1.109 1.529 1.00 91.94 180 ALA A N 1
ATOM 1333 C CA . ALA A 1 180 ? -9.424 -2.387 1.786 1.00 91.94 180 ALA A CA 1
ATOM 1334 C C . ALA A 1 180 ? -8.616 -3.295 2.737 1.00 91.94 180 ALA A C 1
ATOM 1336 O O . ALA A 1 180 ? -9.184 -3.954 3.606 1.00 91.94 180 ALA A O 1
ATOM 1337 N N . GLN A 1 181 ? -7.286 -3.274 2.617 1.00 93.00 181 GLN A N 1
ATOM 1338 C CA . GLN A 1 181 ? -6.371 -4.068 3.442 1.00 93.00 181 GLN A CA 1
ATOM 1339 C C . GLN A 1 181 ? -6.235 -3.464 4.844 1.00 93.00 181 GLN A C 1
ATOM 1341 O O . GLN A 1 181 ? -6.322 -4.177 5.841 1.00 93.00 181 GLN A O 1
ATOM 1346 N N . ALA A 1 182 ? -6.123 -2.134 4.934 1.00 92.44 182 ALA A N 1
ATOM 1347 C CA . ALA A 1 182 ? -6.191 -1.418 6.204 1.00 92.44 182 ALA A CA 1
ATOM 1348 C C . ALA A 1 182 ? -7.515 -1.711 6.932 1.00 92.44 182 ALA A C 1
ATOM 1350 O O . ALA A 1 182 ? -7.506 -2.003 8.123 1.00 92.44 182 ALA A O 1
ATOM 1351 N N . GLN A 1 183 ? -8.647 -1.744 6.220 1.00 92.81 183 GLN A N 1
ATOM 1352 C CA . GLN A 1 183 ? -9.951 -2.088 6.790 1.00 92.81 183 GLN A CA 1
ATOM 1353 C C . GLN A 1 183 ? -9.980 -3.506 7.389 1.00 92.81 183 GLN A C 1
ATOM 1355 O O . GLN A 1 183 ? -10.577 -3.709 8.446 1.00 92.81 183 GLN A O 1
ATOM 1360 N N . GLN A 1 184 ? -9.321 -4.485 6.758 1.00 92.25 184 GLN A N 1
ATOM 1361 C CA . GLN A 1 184 ? -9.173 -5.836 7.316 1.00 92.25 184 GLN A CA 1
ATOM 1362 C C . GLN A 1 184 ? -8.312 -5.841 8.588 1.00 92.25 184 GLN A C 1
ATOM 1364 O O . GLN A 1 184 ? -8.677 -6.507 9.553 1.00 92.25 184 GLN A O 1
ATOM 1369 N N . VAL A 1 185 ? -7.229 -5.055 8.633 1.00 91.81 185 VAL A N 1
ATOM 1370 C CA . VAL A 1 185 ? -6.406 -4.881 9.845 1.00 91.81 185 VAL A CA 1
ATOM 1371 C C . VAL A 1 185 ? -7.221 -4.247 10.977 1.00 91.81 185 VAL A C 1
ATOM 1373 O O . VAL A 1 185 ? -7.226 -4.778 12.085 1.00 91.81 185 VAL A O 1
ATOM 1376 N N . LEU A 1 186 ? -7.982 -3.180 10.706 1.00 91.50 186 LEU A N 1
ATOM 1377 C CA . LEU A 1 186 ? -8.824 -2.511 11.709 1.00 91.50 186 LEU A CA 1
ATOM 1378 C C . LEU A 1 186 ? -9.897 -3.439 12.308 1.00 91.50 186 LEU A C 1
ATOM 1380 O O . LEU A 1 186 ? -10.204 -3.325 13.493 1.00 91.50 186 LEU A O 1
ATOM 1384 N N . ARG A 1 187 ? -10.439 -4.384 11.528 1.00 90.62 187 ARG A N 1
ATOM 1385 C CA . ARG A 1 187 ? -11.416 -5.381 12.011 1.00 90.62 187 ARG A CA 1
ATOM 1386 C C . ARG A 1 187 ? -10.835 -6.381 13.019 1.00 90.62 187 ARG A C 1
ATOM 1388 O O . ARG A 1 187 ? -11.617 -7.012 13.722 1.00 90.62 187 ARG A O 1
ATOM 1395 N N . SER A 1 188 ? -9.510 -6.518 13.112 1.00 89.62 188 SER A N 1
ATOM 1396 C CA . SER A 1 188 ? -8.858 -7.361 14.128 1.00 89.62 188 SER A CA 1
ATOM 1397 C C . SER A 1 188 ? -8.921 -6.751 15.533 1.00 89.62 188 SER A C 1
ATOM 1399 O O . SER A 1 188 ? -8.862 -7.489 16.511 1.00 89.62 188 SER A O 1
ATOM 1401 N N . PHE A 1 189 ? -9.073 -5.426 15.642 1.00 90.25 189 PHE A N 1
ATOM 1402 C CA . PHE A 1 189 ? -9.125 -4.713 16.919 1.00 90.25 189 PHE A CA 1
ATOM 1403 C C . PHE A 1 189 ? -10.567 -4.567 17.417 1.00 90.25 189 PHE A C 1
ATOM 1405 O O . PHE A 1 189 ? -11.441 -4.057 16.706 1.00 90.25 189 PHE A O 1
ATOM 1412 N N . SER A 1 190 ? -10.814 -4.948 18.671 1.00 87.62 190 SER A N 1
ATOM 1413 C CA . SER A 1 190 ? -12.143 -4.865 19.295 1.00 87.62 190 SER A CA 1
ATOM 1414 C C . SER A 1 190 ? -12.614 -3.424 19.521 1.00 87.62 190 SER A C 1
ATOM 1416 O O . SER A 1 190 ? -13.781 -3.124 19.282 1.00 87.62 190 SER A O 1
ATOM 1418 N N . PHE A 1 191 ? -11.721 -2.521 19.943 1.00 89.25 191 PHE A N 1
ATOM 1419 C CA . PHE A 1 191 ? -12.076 -1.160 20.362 1.00 89.25 191 PHE A CA 1
ATOM 1420 C C . PHE A 1 191 ? -11.729 -0.096 19.312 1.00 89.25 191 PHE A C 1
ATOM 1422 O O . PHE A 1 191 ? -10.659 -0.123 18.701 1.00 89.25 191 PHE A O 1
ATOM 1429 N N . SER A 1 192 ? -12.596 0.913 19.161 1.00 90.00 192 SER A N 1
ATOM 1430 C CA . SER A 1 192 ? -12.360 2.056 18.265 1.00 90.00 192 SER A CA 1
ATOM 1431 C C . SER A 1 192 ? -11.063 2.812 18.556 1.00 90.00 192 SER A C 1
ATOM 1433 O O . SER A 1 192 ? -10.409 3.277 17.626 1.00 90.00 192 SER A O 1
ATOM 1435 N N . ASN A 1 193 ? -10.676 2.943 19.829 1.00 91.38 193 ASN A N 1
ATOM 1436 C CA . ASN A 1 193 ? -9.478 3.695 20.206 1.00 91.38 193 ASN A CA 1
ATOM 1437 C C . ASN A 1 193 ? -8.215 3.060 19.598 1.00 91.38 193 ASN A C 1
ATOM 1439 O O . ASN A 1 193 ? -7.412 3.746 18.966 1.00 91.38 193 ASN A O 1
ATOM 1443 N N . ASP A 1 194 ? -8.105 1.733 19.682 1.00 92.50 194 ASP A N 1
ATOM 1444 C CA . ASP A 1 194 ? -6.978 0.984 19.127 1.00 92.50 194 ASP A CA 1
ATOM 1445 C C . ASP A 1 194 ? -7.026 0.935 17.597 1.00 92.50 194 ASP A C 1
ATOM 1447 O O . ASP A 1 194 ? -5.990 1.077 16.952 1.00 92.50 194 ASP A O 1
ATOM 1451 N N . ARG A 1 195 ? -8.225 0.901 16.993 1.00 92.56 195 ARG A N 1
ATOM 1452 C CA . ARG A 1 195 ? -8.391 1.133 15.545 1.00 92.56 195 ARG A CA 1
ATOM 1453 C C . ARG A 1 195 ? -7.852 2.506 15.112 1.00 92.56 195 ARG A C 1
ATOM 1455 O O . ARG A 1 195 ? -7.196 2.601 14.077 1.00 92.56 195 ARG A O 1
ATOM 1462 N N . LEU A 1 196 ? -8.070 3.570 15.891 1.00 92.94 196 LEU A N 1
ATOM 1463 C CA . LEU A 1 196 ? -7.499 4.895 15.601 1.00 92.94 196 LEU A CA 1
ATOM 1464 C C . LEU A 1 196 ? -5.973 4.922 15.781 1.00 92.94 196 LEU A C 1
ATOM 1466 O O . LEU A 1 196 ? -5.285 5.540 14.969 1.00 92.94 196 LEU A O 1
ATOM 1470 N N . LYS A 1 197 ? -5.417 4.242 16.798 1.00 92.75 197 LYS A N 1
ATOM 1471 C CA . LYS A 1 197 ? -3.956 4.069 16.955 1.00 92.75 197 LYS A CA 1
ATOM 1472 C C . LYS A 1 197 ? -3.357 3.328 15.746 1.00 92.75 197 LYS A C 1
ATOM 1474 O O . LYS A 1 197 ? -2.441 3.846 15.112 1.00 92.75 197 LYS A O 1
ATOM 1479 N N . ALA A 1 198 ? -3.933 2.187 15.365 1.00 92.12 198 ALA A N 1
ATOM 1480 C CA . ALA A 1 198 ? -3.537 1.397 14.198 1.00 92.12 198 ALA A CA 1
ATOM 1481 C C . ALA A 1 198 ? -3.591 2.215 12.897 1.00 92.12 198 ALA A C 1
ATOM 1483 O O . ALA A 1 198 ? -2.670 2.168 12.081 1.00 92.12 198 ALA A O 1
ATOM 1484 N N . MET A 1 199 ? -4.631 3.036 12.720 1.00 92.00 199 MET A N 1
ATOM 1485 C CA . MET A 1 199 ? -4.750 3.898 11.546 1.00 92.00 199 MET A CA 1
ATOM 1486 C C . MET A 1 199 ? -3.660 4.980 11.483 1.00 92.00 199 MET A C 1
ATOM 1488 O O . MET A 1 199 ? -3.184 5.289 10.391 1.00 92.00 199 MET A O 1
ATOM 1492 N N . ARG A 1 200 ? -3.209 5.526 12.624 1.00 91.81 200 ARG A N 1
ATOM 1493 C CA . ARG A 1 200 ? -2.070 6.468 12.665 1.00 91.81 200 ARG A CA 1
ATOM 1494 C C . ARG A 1 200 ? -0.767 5.813 12.184 1.00 91.81 200 ARG A C 1
ATOM 1496 O O . ARG A 1 200 ? 0.003 6.474 11.493 1.00 91.81 200 ARG A O 1
ATOM 1503 N N . LEU A 1 201 ? -0.558 4.525 12.473 1.00 90.94 201 LEU A N 1
ATOM 1504 C CA . LEU A 1 201 ? 0.599 3.748 11.997 1.00 90.94 201 LEU A CA 1
ATOM 1505 C C . LEU A 1 201 ? 0.525 3.427 10.493 1.00 90.94 201 LEU A C 1
ATOM 1507 O O . LEU A 1 201 ? 1.542 3.464 9.804 1.00 90.94 201 LEU A O 1
ATOM 1511 N N . LEU A 1 202 ? -0.672 3.140 9.969 1.00 90.75 202 LEU A N 1
ATOM 1512 C CA . LEU A 1 202 ? -0.888 2.802 8.553 1.00 90.75 202 LEU A CA 1
ATOM 1513 C C . LEU A 1 202 ? -0.924 4.028 7.623 1.00 90.75 202 LEU A C 1
ATOM 1515 O O . LEU A 1 202 ? -0.529 3.939 6.459 1.00 90.75 202 LEU A O 1
ATOM 1519 N N . ARG A 1 203 ? -1.363 5.189 8.128 1.00 89.94 203 ARG A N 1
ATOM 1520 C CA . ARG A 1 203 ? -1.518 6.444 7.373 1.00 89.94 203 ARG A CA 1
ATOM 1521 C C . ARG A 1 203 ? -0.335 6.844 6.467 1.00 89.94 203 ARG A C 1
ATOM 1523 O O . ARG A 1 203 ? -0.629 7.254 5.340 1.00 89.94 203 ARG A O 1
ATOM 1530 N N . PRO A 1 204 ? 0.950 6.778 6.879 1.00 88.38 204 PRO A N 1
ATOM 1531 C CA . PRO A 1 204 ? 2.071 7.206 6.033 1.00 88.38 204 PRO A CA 1
ATOM 1532 C C . PRO A 1 204 ? 2.351 6.281 4.839 1.00 88.38 204 PRO A C 1
ATOM 1534 O O . PRO A 1 204 ? 3.078 6.679 3.933 1.00 88.38 204 PRO A O 1
ATOM 1537 N N . ARG A 1 205 ? 1.800 5.058 4.814 1.00 87.31 205 ARG A N 1
ATOM 1538 C CA . ARG A 1 205 ? 2.017 4.077 3.730 1.00 87.31 205 ARG A CA 1
ATOM 1539 C C . ARG A 1 205 ? 0.734 3.573 3.078 1.00 87.31 205 ARG A C 1
ATOM 1541 O O . ARG A 1 205 ? 0.718 2.525 2.430 1.00 87.31 205 ARG A O 1
ATOM 1548 N N . LEU A 1 206 ? -0.331 4.352 3.225 1.00 90.06 206 LEU A N 1
ATOM 1549 C CA . LEU A 1 206 ? -1.596 4.134 2.550 1.00 90.06 206 LEU A CA 1
ATOM 1550 C C . LEU A 1 206 ? -1.505 4.674 1.112 1.00 90.06 206 LEU A C 1
ATOM 1552 O O . LEU A 1 206 ? -1.378 5.881 0.919 1.00 90.06 206 LEU A O 1
ATOM 1556 N N . LEU A 1 207 ? -1.561 3.792 0.112 1.00 89.19 207 LEU A N 1
ATOM 1557 C CA . LEU A 1 207 ? -1.432 4.173 -1.307 1.00 89.19 207 LEU A CA 1
ATOM 1558 C C . LEU A 1 207 ? -2.697 4.835 -1.866 1.00 89.19 207 LEU A C 1
ATOM 1560 O O . LEU A 1 207 ? -2.635 5.641 -2.786 1.00 89.19 207 LEU A O 1
ATOM 1564 N N . ASP A 1 208 ? -3.845 4.455 -1.314 1.00 88.06 208 ASP A N 1
ATOM 1565 C CA . ASP A 1 208 ? -5.169 4.668 -1.890 1.00 88.06 208 ASP A CA 1
ATOM 1566 C C . ASP A 1 208 ? -5.986 5.624 -1.008 1.00 88.06 208 ASP A C 1
ATOM 1568 O O . ASP A 1 208 ? -6.912 5.233 -0.299 1.00 88.06 208 ASP A O 1
ATOM 1572 N N . LEU A 1 209 ? -5.582 6.895 -0.971 1.00 86.31 209 LEU A N 1
ATOM 1573 C CA . LEU A 1 209 ? -6.238 7.905 -0.129 1.00 86.31 209 LEU A CA 1
ATOM 1574 C C . LEU A 1 209 ? -7.619 8.314 -0.656 1.00 86.31 209 LEU A C 1
ATOM 1576 O O . LEU A 1 209 ? -8.483 8.694 0.135 1.00 86.31 209 LEU A O 1
ATOM 1580 N N . GLU A 1 210 ? -7.848 8.190 -1.963 1.00 86.88 210 GLU A N 1
ATOM 1581 C CA . GLU A 1 210 ? -9.136 8.465 -2.609 1.00 86.88 210 GLU A CA 1
ATOM 1582 C C . GLU A 1 210 ? -10.252 7.538 -2.100 1.00 86.88 210 GLU A C 1
ATOM 1584 O O . GLU A 1 210 ? -11.371 7.996 -1.869 1.00 86.88 210 GLU A O 1
ATOM 1589 N N . ASN A 1 211 ? -9.950 6.269 -1.800 1.00 90.19 211 ASN A N 1
ATOM 1590 C CA . ASN A 1 211 ? -10.914 5.344 -1.201 1.00 90.19 211 ASN A CA 1
ATOM 1591 C C . ASN A 1 211 ? -11.057 5.479 0.325 1.00 90.19 211 ASN A C 1
ATOM 1593 O O . ASN A 1 211 ? -11.840 4.736 0.923 1.00 90.19 211 ASN A O 1
ATOM 1597 N N . GLY A 1 212 ? -10.360 6.425 0.970 1.00 86.50 212 GLY A N 1
ATOM 1598 C CA . GLY A 1 212 ? -10.325 6.586 2.431 1.00 86.50 212 GLY A CA 1
ATOM 1599 C C . GLY A 1 212 ? -11.700 6.715 3.101 1.00 86.50 212 GLY A C 1
ATOM 1600 O O . GLY A 1 212 ? -11.847 6.352 4.267 1.00 86.50 212 GLY A O 1
ATOM 1601 N N . PHE A 1 213 ? -12.732 7.133 2.359 1.00 88.62 213 PHE A N 1
ATOM 1602 C CA . PHE A 1 213 ? -14.115 7.189 2.841 1.00 88.62 213 PHE A CA 1
ATOM 1603 C C . PHE A 1 213 ? -14.668 5.831 3.314 1.00 88.62 213 PHE A C 1
ATOM 1605 O O . PHE A 1 213 ? -15.482 5.795 4.234 1.00 88.62 213 PHE A O 1
ATOM 1612 N N . LYS A 1 214 ? -14.192 4.708 2.760 1.00 90.69 214 LYS A N 1
ATOM 1613 C CA . LYS A 1 214 ? -14.611 3.350 3.165 1.00 90.69 214 LYS A CA 1
ATOM 1614 C C . LYS A 1 214 ? -14.201 3.009 4.603 1.00 90.69 214 LYS A C 1
ATOM 1616 O O . LYS A 1 214 ? -14.812 2.161 5.248 1.00 90.69 214 LYS A O 1
ATOM 1621 N N . LEU A 1 215 ? -13.191 3.694 5.146 1.00 89.88 215 LEU A N 1
ATOM 1622 C CA . LEU A 1 215 ? -12.756 3.493 6.529 1.00 89.88 215 LEU A CA 1
ATOM 1623 C C . LEU A 1 215 ? -13.783 4.018 7.543 1.00 89.88 215 LEU A C 1
ATOM 1625 O O . LEU A 1 215 ? -13.864 3.459 8.635 1.00 89.88 215 LEU A O 1
ATOM 1629 N N . TYR A 1 216 ? -14.617 5.009 7.188 1.00 90.12 216 TYR A N 1
ATOM 1630 C CA . TYR A 1 216 ? -15.662 5.532 8.081 1.00 90.12 216 TYR A CA 1
ATOM 1631 C C . TYR A 1 216 ? -16.703 4.475 8.476 1.00 90.12 216 TYR A C 1
ATOM 1633 O O . TYR A 1 216 ? -17.271 4.570 9.559 1.00 90.12 216 TYR A O 1
ATOM 1641 N N . GLU A 1 217 ? -16.919 3.447 7.650 1.00 88.06 217 GLU A N 1
ATOM 1642 C CA . GLU A 1 217 ? -17.810 2.315 7.954 1.00 88.06 217 GLU A CA 1
ATOM 1643 C C . GLU A 1 217 ? -17.278 1.415 9.083 1.00 88.06 217 GLU A C 1
ATOM 1645 O O . GLU A 1 217 ? -18.018 0.611 9.637 1.00 88.06 217 GLU A O 1
ATOM 1650 N N . SER A 1 218 ? -15.993 1.536 9.438 1.00 86.44 218 SER A N 1
ATOM 1651 C CA . SER A 1 218 ? -15.334 0.699 10.459 1.00 86.44 218 SER A CA 1
ATOM 1652 C C . SER A 1 218 ? -15.400 1.292 11.872 1.00 86.44 218 SER A C 1
ATOM 1654 O O . SER A 1 218 ? -14.854 0.715 12.819 1.00 86.44 218 SER A O 1
ATOM 1656 N N . PHE A 1 219 ? -16.057 2.446 12.004 1.00 89.75 219 PHE A N 1
ATOM 1657 C CA . PHE A 1 219 ? -16.251 3.190 13.240 1.00 89.75 219 PHE A CA 1
ATOM 1658 C C . PHE A 1 219 ? -17.738 3.503 13.408 1.00 89.75 219 PHE A C 1
ATOM 1660 O O . PHE A 1 219 ? -18.411 3.913 12.463 1.00 89.75 219 PHE A O 1
ATOM 1667 N N . GLU A 1 220 ? -18.265 3.331 14.614 1.00 87.38 220 GLU A N 1
ATOM 1668 C CA . GLU A 1 220 ? -19.687 3.563 14.886 1.00 87.38 220 GLU A CA 1
ATOM 1669 C C . GLU A 1 220 ? -19.919 5.015 15.329 1.00 87.38 220 GLU A C 1
ATOM 1671 O O . GLU A 1 220 ? -20.725 5.728 14.719 1.00 87.38 220 GLU A O 1
ATOM 1676 N N . HIS A 1 221 ? -19.130 5.498 16.295 1.00 89.06 221 HIS A N 1
ATOM 1677 C CA . HIS A 1 221 ? -19.240 6.845 16.857 1.00 89.06 221 HIS A CA 1
ATOM 1678 C C . HIS A 1 221 ? -18.837 7.955 15.871 1.00 89.06 221 HIS A C 1
ATOM 1680 O O . HIS A 1 221 ? -17.917 7.805 15.065 1.00 89.06 221 HIS A O 1
ATOM 1686 N N . SER A 1 222 ? -19.487 9.116 15.983 1.00 89.06 222 SER A N 1
ATOM 1687 C CA . SER A 1 222 ? -19.137 10.332 15.234 1.00 89.06 222 SER A CA 1
ATOM 1688 C C . SER A 1 222 ? -17.745 10.856 15.593 1.00 89.06 222 SER A C 1
ATOM 1690 O O . SER A 1 222 ? -16.949 11.112 14.694 1.00 89.06 222 SER A O 1
ATOM 1692 N N . SER A 1 223 ? -17.410 10.925 16.885 1.00 90.94 223 SER A N 1
ATOM 1693 C CA . SER A 1 223 ? -16.105 11.407 17.362 1.00 90.94 223 SER A CA 1
ATOM 1694 C C . SER A 1 223 ? -14.928 10.606 16.791 1.00 90.94 223 SER A C 1
ATOM 1696 O O . SER A 1 223 ? -13.908 11.185 16.422 1.00 90.94 223 SER A O 1
ATOM 1698 N N . ASP A 1 224 ? -15.086 9.284 16.653 1.00 91.38 224 ASP A N 1
ATOM 1699 C CA . ASP A 1 224 ? -14.072 8.418 16.041 1.00 91.38 224 ASP A CA 1
ATOM 1700 C C . ASP A 1 224 ? -13.887 8.741 14.545 1.00 91.38 224 ASP A C 1
ATOM 1702 O O . ASP A 1 224 ? -12.768 8.729 14.032 1.00 91.38 224 ASP A O 1
ATOM 1706 N N . LYS A 1 225 ? -14.975 9.075 13.835 1.00 92.00 225 LYS A N 1
ATOM 1707 C CA . LYS A 1 225 ? -14.948 9.465 12.413 1.00 92.00 225 LYS A CA 1
ATOM 1708 C C . LYS A 1 225 ? -14.287 10.827 12.213 1.00 92.00 225 LYS A C 1
ATOM 1710 O O . LYS A 1 225 ? -13.532 10.994 11.255 1.00 92.00 225 LYS A O 1
ATOM 1715 N N . ASP A 1 226 ? -14.513 11.778 13.116 1.00 92.00 226 ASP A N 1
ATOM 1716 C CA . ASP A 1 226 ? -13.843 13.081 13.084 1.00 92.00 226 ASP A CA 1
ATOM 1717 C C . ASP A 1 226 ? -12.334 12.957 13.356 1.00 92.00 226 ASP A C 1
ATOM 1719 O O . ASP A 1 226 ? -11.527 13.569 12.650 1.00 92.00 226 ASP A O 1
ATOM 1723 N N . GLU A 1 227 ? -11.922 12.103 14.299 1.00 90.75 227 GLU A N 1
ATOM 1724 C CA . GLU A 1 227 ? -10.506 11.769 14.511 1.00 90.75 227 GLU A CA 1
ATOM 1725 C C . GLU A 1 227 ? -9.889 11.044 13.305 1.00 90.75 227 GLU A C 1
ATOM 1727 O O . GLU A 1 227 ? -8.818 11.434 12.839 1.00 90.75 227 GLU A O 1
ATOM 1732 N N . LEU A 1 228 ? -10.578 10.058 12.721 1.00 91.31 228 LEU A N 1
ATOM 1733 C CA . LEU A 1 228 ? -10.146 9.407 11.480 1.00 91.31 228 LEU A CA 1
ATOM 1734 C C . LEU A 1 228 ? -9.953 10.427 10.346 1.00 91.31 228 LEU A C 1
ATOM 1736 O O . LEU A 1 228 ? -8.954 10.373 9.629 1.00 91.31 228 LEU A O 1
ATOM 1740 N N . LYS A 1 229 ? -10.872 11.389 10.197 1.00 90.50 229 LYS A N 1
ATOM 1741 C CA . LYS A 1 229 ? -10.767 12.464 9.202 1.00 90.50 229 LYS A CA 1
ATOM 1742 C C . LYS A 1 229 ? -9.533 13.339 9.435 1.00 90.50 229 LYS A C 1
ATOM 1744 O O . LYS A 1 229 ? -8.866 13.685 8.463 1.00 90.50 229 LYS A O 1
ATOM 1749 N N . ARG A 1 230 ? -9.197 13.661 10.690 1.00 90.88 230 ARG A N 1
ATOM 1750 C CA . ARG A 1 230 ? -7.960 14.385 11.040 1.00 90.88 230 ARG A CA 1
ATOM 1751 C C . ARG A 1 230 ? -6.718 13.582 10.650 1.00 90.88 230 ARG A C 1
ATOM 1753 O O . ARG A 1 230 ? -5.863 14.115 9.954 1.00 90.88 230 ARG A O 1
ATOM 1760 N N . ILE A 1 231 ? -6.665 12.294 11.001 1.00 89.62 231 ILE A N 1
ATOM 1761 C CA . ILE A 1 231 ? -5.554 11.389 10.650 1.00 89.62 231 ILE A CA 1
ATOM 1762 C C . ILE A 1 231 ? -5.385 11.285 9.125 1.00 89.62 231 ILE A C 1
ATOM 1764 O O . ILE A 1 231 ? -4.269 11.342 8.614 1.00 89.62 231 ILE A O 1
ATOM 1768 N N . LEU A 1 232 ? -6.483 11.176 8.371 1.00 87.81 232 LEU A N 1
ATOM 1769 C CA . LEU A 1 232 ? -6.451 11.164 6.906 1.00 87.81 232 LEU A CA 1
ATOM 1770 C C . LEU A 1 232 ? -5.982 12.509 6.320 1.00 87.81 232 LEU A C 1
ATOM 1772 O O . LEU A 1 232 ? -5.187 12.507 5.380 1.00 87.81 232 LEU A O 1
ATOM 1776 N N . ALA A 1 233 ? -6.405 13.637 6.897 1.00 86.00 233 ALA A N 1
ATOM 1777 C CA . ALA A 1 233 ? -6.015 14.979 6.460 1.00 86.00 233 ALA A CA 1
ATOM 1778 C C . ALA A 1 233 ? -4.548 15.335 6.766 1.00 86.00 233 ALA A C 1
ATOM 1780 O O . ALA A 1 233 ? -3.965 16.148 6.053 1.00 86.00 233 ALA A O 1
ATOM 1781 N N . THR A 1 234 ? -3.924 14.720 7.778 1.00 80.50 234 THR A N 1
ATOM 1782 C CA . THR A 1 234 ? -2.481 14.848 8.035 1.00 80.50 234 THR A CA 1
ATOM 1783 C C . THR A 1 234 ? -1.678 14.062 6.991 1.00 80.50 234 THR A C 1
ATOM 1785 O O . THR A 1 234 ? -1.203 12.954 7.236 1.00 80.50 234 THR A O 1
ATOM 1788 N N . SER A 1 235 ? -1.528 14.632 5.795 1.00 53.00 235 SER A N 1
ATOM 1789 C CA . SER A 1 235 ? -0.499 14.215 4.841 1.00 53.00 235 SER A CA 1
ATOM 1790 C C . SER A 1 235 ? 0.874 14.656 5.343 1.00 53.00 235 SER A C 1
ATOM 1792 O O . SER A 1 235 ? 1.074 15.837 5.626 1.00 53.00 235 SER A O 1
ATOM 1794 N N . THR A 1 236 ? 1.816 13.718 5.430 1.00 47.59 236 THR A N 1
ATOM 1795 C CA . THR A 1 236 ? 3.241 14.021 5.622 1.00 47.59 236 THR A CA 1
ATOM 1796 C C . THR A 1 236 ? 3.716 14.983 4.518 1.00 47.59 236 THR A C 1
ATOM 1798 O O . THR A 1 236 ? 3.355 14.743 3.362 1.00 47.59 236 THR A O 1
ATOM 1801 N N . PRO A 1 237 ? 4.448 16.065 4.853 1.00 39.56 237 PRO A N 1
ATOM 1802 C CA . PRO A 1 237 ? 5.032 16.982 3.871 1.00 39.56 237 PRO A CA 1
ATOM 1803 C C . PRO A 1 237 ? 6.213 16.361 3.109 1.00 39.56 237 PRO A C 1
ATOM 1805 O O . PRO A 1 237 ? 6.857 15.442 3.667 1.00 39.56 237 PRO A O 1
#

Foldseek 3Di:
DDDDDDDDDDDDDDDDDDDDDDDDDDDDYDDDDDDDDDDDDDDDDDDDDDDDDDDDDDDDDDDDDDDDDDDDPVVVVVVLVVVLVVLVVVLVVCVPDPVSNVVSVVVVVVSVVVVVCVVPPDPPPPPPPDPPPPDPDPDQDADDPVRLVVLLVCLLVDPDLVSSLVSLLVVQVVHAHELVSLLSSLVSDPDLVSNLSSLLSRQQRHPHLVPLVVCLVSDDDPVSVVSSVVSSVPDDD

pLDDT: mean 70.37, std 20.95, range [30.39, 94.44]

Organism: NCBI:txid48

Sequence (237 aa):
MRAVLIAAAALLAVPALAQNNKVKPPPEAPPAAQAQAESLRPPPGTPAPAPASNPTGPFVPGPVGATPVVVDRDTLMRQLAAINEKLAQATGLARRDKQLQKLLEDSRADLKEVGRQVANAPPMRSEPSRPPPPPPQPTAQPITENMLRSLLSAIRHEPFADDQLSVLQEAAPTQYFLVAQAQQVLRSFSFSNDRLKAMRLLRPRLLDLENGFKLYESFEHSSDKDELKRILATSTP

InterPro domains:
  IPR028011 Domain of unknown function DUF4476 [PF14771] (143-232)